Protein AF-A0A3S8U7I2-F1 (afdb_monomer_lite)

pLDDT: mean 92.26, std 7.95, range [51.5, 98.31]

Sequence (203 aa):
MDEFVVLDPAVSGDLVGYLMDIAAREVVPPALTTFAIEMVHNVETETVPLLPGTPILGARRCYRLNSNYAKPCLISRPTEFKAGGHGANHAEITLDPHLYNFHLRFIDHDTCMARFHKSLERRLAGKTAEEQQAMQAGGWGWTSVEGTFTALSKRAPVAETVDHPAFRKAMLDDRILRPPFTLMGGGRPPDIYRLPDRFNGVF

Foldseek 3Di:
DFKDKDFQLVVHLDPPVVVVVLVPDPDHFQFEFEFEWEWAAQCVPLVDDDDPPFDLFPSTFKTFGAQQQRARPDGDHDWDADPPRQWTLDPDYHYDQGIYMYGHCNSDDVVNVVVLVVVVCVVCVPPDPVRVVVVVVVPPCNVCSNVVNVLRNNADAPEADDRPPVQVVQQVPVWDDDPSIIGGGSGTDPHMHGYDPSCHRSD

Structure (mmCIF, N/CA/C/O backbone):
data_AF-A0A3S8U7I2-F1
#
_entry.id   AF-A0A3S8U7I2-F1
#
loop_
_atom_site.group_PDB
_atom_site.id
_atom_site.type_symbol
_atom_site.label_atom_id
_atom_site.label_alt_id
_atom_site.label_comp_id
_atom_site.label_asym_id
_atom_site.label_entity_id
_atom_site.label_seq_id
_atom_site.pdbx_PDB_ins_code
_atom_site.Cartn_x
_atom_site.Cartn_y
_atom_site.Cartn_z
_atom_site.occupancy
_atom_site.B_iso_or_equiv
_atom_site.auth_seq_id
_atom_site.auth_comp_id
_atom_site.auth_asym_id
_atom_site.auth_atom_id
_atom_site.pdbx_PDB_model_num
ATOM 1 N N . MET A 1 1 ? 4.701 -3.437 13.606 1.00 56.38 1 MET A N 1
ATOM 2 C CA . MET A 1 1 ? 5.161 -3.160 12.235 1.00 56.38 1 MET A CA 1
ATOM 3 C C . MET A 1 1 ? 3.912 -3.141 11.372 1.00 56.38 1 MET A C 1
ATOM 5 O O . MET A 1 1 ? 3.053 -3.980 11.614 1.00 56.38 1 MET A O 1
ATOM 9 N N . ASP A 1 2 ? 3.753 -2.154 10.490 1.00 84.56 2 ASP A N 1
ATOM 10 C CA . ASP A 1 2 ? 2.453 -1.862 9.845 1.00 84.56 2 ASP A CA 1
ATOM 11 C C . ASP A 1 2 ? 2.515 -1.983 8.328 1.00 84.56 2 ASP A C 1
ATOM 13 O O . ASP A 1 2 ? 1.546 -1.660 7.651 1.00 84.56 2 ASP A O 1
ATOM 17 N N . GLU A 1 3 ? 3.672 -2.377 7.807 1.00 91.06 3 GLU A N 1
ATOM 18 C CA . GLU A 1 3 ? 4.023 -2.305 6.398 1.00 91.06 3 GLU A CA 1
ATOM 19 C C . GLU A 1 3 ? 4.924 -3.489 6.052 1.00 91.06 3 GLU A C 1
ATOM 21 O O . GLU A 1 3 ? 5.853 -3.770 6.806 1.00 91.06 3 GLU A O 1
ATOM 26 N N . PHE A 1 4 ? 4.666 -4.158 4.930 1.00 93.81 4 PHE A N 1
ATOM 27 C CA . PHE A 1 4 ? 5.524 -5.214 4.389 1.00 93.81 4 PHE A CA 1
ATOM 28 C C . PHE A 1 4 ? 5.895 -4.900 2.946 1.00 93.81 4 PHE A C 1
ATOM 30 O O . PHE A 1 4 ? 5.019 -4.629 2.126 1.00 93.81 4 PHE A O 1
ATOM 37 N N . VAL A 1 5 ? 7.188 -4.985 2.629 1.00 95.44 5 VAL A N 1
ATOM 38 C CA . VAL A 1 5 ? 7.649 -5.014 1.239 1.00 95.44 5 VAL A CA 1
ATOM 39 C C . VAL A 1 5 ? 7.581 -6.451 0.747 1.00 95.44 5 VAL A C 1
ATOM 41 O O . VAL A 1 5 ? 8.154 -7.348 1.360 1.00 95.44 5 VAL A O 1
ATOM 44 N N . VAL A 1 6 ? 6.875 -6.654 -0.356 1.00 96.38 6 VAL A N 1
ATOM 45 C CA . VAL A 1 6 ? 6.599 -7.963 -0.942 1.00 96.38 6 VAL A CA 1
ATOM 46 C C . VAL A 1 6 ? 6.960 -7.930 -2.417 1.00 96.38 6 VAL A C 1
ATOM 48 O O . VAL A 1 6 ? 6.594 -6.994 -3.130 1.00 96.38 6 VAL A O 1
ATOM 51 N N . LEU A 1 7 ? 7.658 -8.967 -2.867 1.00 97.81 7 LEU A N 1
ATOM 52 C CA . LEU A 1 7 ? 7.870 -9.248 -4.282 1.00 97.81 7 LEU A CA 1
ATOM 53 C C . LEU A 1 7 ? 6.636 -9.943 -4.860 1.00 97.81 7 LEU A C 1
ATOM 55 O O . LEU A 1 7 ? 6.054 -10.798 -4.195 1.00 97.81 7 LEU A O 1
ATOM 59 N N . ASP A 1 8 ? 6.235 -9.583 -6.081 1.00 97.81 8 ASP A N 1
ATOM 60 C CA . ASP A 1 8 ? 5.158 -10.281 -6.786 1.00 97.81 8 ASP A CA 1
ATOM 61 C C . ASP A 1 8 ? 5.452 -11.793 -6.845 1.00 97.81 8 ASP A C 1
ATOM 63 O O . ASP A 1 8 ? 6.467 -12.185 -7.433 1.00 97.81 8 ASP A O 1
ATOM 67 N N . PRO A 1 9 ? 4.568 -12.661 -6.321 1.00 97.50 9 PRO A N 1
ATOM 68 C CA . PRO A 1 9 ? 4.761 -14.108 -6.397 1.00 97.50 9 PRO A CA 1
ATOM 69 C C . PRO A 1 9 ? 4.813 -14.655 -7.830 1.00 97.50 9 PRO A C 1
ATOM 71 O O . PRO A 1 9 ? 5.332 -15.747 -8.044 1.00 97.50 9 PRO A O 1
ATOM 74 N N . ALA A 1 10 ? 4.308 -13.913 -8.826 1.00 97.19 10 ALA A N 1
ATOM 75 C CA . ALA A 1 10 ? 4.484 -14.266 -10.238 1.00 97.19 10 ALA A CA 1
ATOM 76 C C . ALA A 1 10 ? 5.918 -14.044 -10.757 1.00 97.19 10 ALA A C 1
ATOM 78 O O . ALA A 1 10 ? 6.253 -14.555 -11.823 1.00 97.19 10 ALA A O 1
ATOM 79 N N . VAL A 1 11 ? 6.745 -13.274 -10.044 1.00 97.50 11 VAL A N 1
ATOM 80 C CA . VAL A 1 11 ? 8.136 -12.978 -10.417 1.00 97.50 11 VAL A CA 1
ATOM 81 C C . VAL A 1 11 ? 9.082 -13.950 -9.723 1.00 97.50 11 VAL A C 1
ATOM 83 O O . VAL A 1 11 ? 9.864 -14.619 -10.392 1.00 97.50 11 VAL A O 1
ATOM 86 N N . SER A 1 12 ? 9.027 -14.032 -8.391 1.00 96.94 12 SER A N 1
ATOM 87 C CA . SER A 1 12 ? 9.832 -14.962 -7.589 1.00 96.94 12 SER A CA 1
ATOM 88 C C . SER A 1 12 ? 9.341 -14.999 -6.137 1.00 96.94 12 SER A C 1
ATOM 90 O O . SER A 1 12 ? 8.745 -14.042 -5.648 1.00 96.94 12 SER A O 1
ATOM 92 N N . GLY A 1 13 ? 9.637 -16.092 -5.428 1.00 95.00 13 GLY A N 1
ATOM 93 C CA . GLY A 1 13 ? 9.502 -16.183 -3.968 1.00 95.00 13 GLY A CA 1
ATOM 94 C C . GLY A 1 13 ? 10.744 -15.711 -3.197 1.00 95.00 13 GLY A C 1
ATOM 95 O O . GLY A 1 13 ? 10.725 -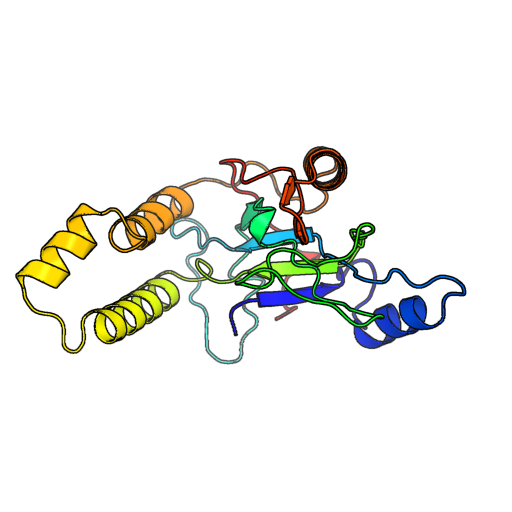15.684 -1.969 1.00 95.00 13 GLY A O 1
ATOM 96 N N . ASP A 1 14 ? 11.823 -15.350 -3.895 1.00 97.12 14 ASP A N 1
ATOM 97 C CA . ASP A 1 14 ? 13.097 -14.936 -3.304 1.00 97.12 14 ASP A CA 1
ATOM 98 C C . ASP A 1 14 ? 13.289 -13.415 -3.393 1.00 97.12 14 ASP A C 1
ATOM 100 O O . ASP A 1 14 ? 13.915 -12.886 -4.316 1.00 97.12 14 ASP A O 1
ATOM 104 N N . LEU A 1 15 ? 12.733 -12.698 -2.410 1.00 96.62 15 LEU A N 1
ATOM 105 C CA . LEU A 1 15 ? 12.912 -11.248 -2.287 1.00 96.62 15 LEU A CA 1
ATOM 106 C C . LEU A 1 15 ? 14.390 -10.868 -2.120 1.00 96.62 15 LEU A C 1
ATOM 108 O O . LEU A 1 15 ? 14.813 -9.836 -2.637 1.00 96.62 15 LEU A O 1
ATOM 112 N N . VAL A 1 16 ? 15.176 -11.671 -1.396 1.00 97.12 16 VAL A N 1
ATOM 113 C CA . VAL A 1 16 ? 16.584 -11.352 -1.128 1.00 97.12 16 VAL A CA 1
ATOM 114 C C . VAL A 1 16 ? 17.385 -11.445 -2.418 1.00 97.12 16 VAL A C 1
ATOM 116 O O . VAL A 1 16 ? 18.044 -10.469 -2.770 1.00 97.12 16 VAL A O 1
ATOM 119 N N . GLY A 1 17 ? 17.273 -12.554 -3.150 1.00 98.25 17 GLY A N 1
ATOM 120 C CA . GLY A 1 17 ? 17.908 -12.724 -4.456 1.00 98.25 17 GLY A CA 1
ATOM 121 C C . GLY A 1 17 ? 17.521 -11.613 -5.431 1.00 98.25 17 GLY A C 1
ATOM 122 O O . GLY A 1 17 ? 18.397 -10.978 -6.011 1.00 98.25 17 GLY A O 1
ATOM 123 N N . TYR A 1 18 ? 16.230 -11.269 -5.506 1.00 98.06 18 TYR A N 1
ATOM 124 C CA . TYR A 1 18 ? 15.753 -10.167 -6.351 1.00 98.06 18 TYR A CA 1
ATOM 125 C C . TYR A 1 18 ? 16.417 -8.818 -6.014 1.00 98.06 18 TYR A C 1
ATOM 127 O O . TYR A 1 18 ? 16.824 -8.069 -6.904 1.00 98.06 18 TYR A O 1
ATOM 135 N N . LEU A 1 19 ? 16.558 -8.493 -4.725 1.00 97.00 19 LEU A N 1
ATOM 136 C CA . LEU A 1 19 ? 17.226 -7.262 -4.291 1.00 97.00 19 LEU A CA 1
ATOM 137 C C . LEU A 1 19 ? 18.744 -7.308 -4.517 1.00 97.00 19 LEU A C 1
ATOM 139 O O . LEU A 1 19 ? 19.336 -6.275 -4.838 1.00 97.00 19 LEU A O 1
ATOM 143 N N . MET A 1 20 ? 19.377 -8.477 -4.381 1.00 97.38 20 MET A N 1
ATOM 144 C CA . MET A 1 20 ? 20.798 -8.658 -4.692 1.00 97.38 20 MET A CA 1
ATOM 145 C C . MET A 1 20 ? 21.076 -8.439 -6.181 1.00 97.38 20 MET A C 1
ATOM 147 O O . MET A 1 20 ? 22.039 -7.749 -6.514 1.00 97.38 20 MET A O 1
ATOM 151 N N . ASP A 1 21 ? 20.200 -8.919 -7.064 1.00 97.12 21 ASP A N 1
ATOM 152 C CA . ASP A 1 21 ? 20.303 -8.676 -8.506 1.00 97.12 21 ASP A CA 1
ATOM 153 C C . ASP A 1 21 ? 20.191 -7.186 -8.841 1.00 97.12 21 ASP A C 1
ATOM 155 O O . ASP A 1 21 ? 20.895 -6.691 -9.720 1.00 97.12 21 ASP A O 1
ATOM 159 N N . ILE A 1 22 ? 19.337 -6.437 -8.132 1.00 96.06 22 ILE A N 1
ATOM 160 C CA . ILE A 1 22 ? 19.277 -4.977 -8.274 1.00 96.06 22 ILE A CA 1
ATOM 161 C C . ILE A 1 22 ? 20.581 -4.328 -7.805 1.00 96.06 22 ILE A C 1
ATOM 163 O O . ILE A 1 22 ? 21.104 -3.455 -8.497 1.00 96.06 22 ILE A O 1
ATOM 167 N N . ALA A 1 23 ? 21.107 -4.745 -6.654 1.00 96.00 23 ALA A N 1
ATOM 168 C CA . ALA A 1 23 ? 22.333 -4.194 -6.085 1.00 96.00 23 ALA A CA 1
ATOM 169 C C . ALA A 1 23 ? 23.585 -4.498 -6.930 1.00 96.00 23 ALA A C 1
ATOM 171 O O . ALA A 1 23 ? 24.558 -3.752 -6.855 1.00 96.00 23 ALA A O 1
ATOM 172 N N . ALA A 1 24 ? 23.557 -5.559 -7.740 1.00 96.88 24 ALA A N 1
ATOM 173 C CA . ALA A 1 24 ? 24.644 -5.949 -8.636 1.00 96.88 24 ALA A CA 1
ATOM 174 C C . ALA A 1 24 ? 24.651 -5.201 -9.986 1.00 96.88 24 ALA A C 1
ATOM 176 O O . ALA A 1 24 ? 25.572 -5.389 -10.783 1.00 96.88 24 ALA A O 1
ATOM 177 N N . ARG A 1 25 ? 23.641 -4.367 -10.277 1.00 95.56 25 ARG A N 1
ATOM 178 C CA . ARG A 1 25 ? 23.575 -3.587 -11.527 1.00 95.56 25 ARG A CA 1
ATOM 179 C C . ARG A 1 25 ? 24.671 -2.524 -11.570 1.00 95.56 25 ARG A C 1
ATOM 181 O O . ARG A 1 25 ? 25.024 -1.944 -10.550 1.00 95.56 25 ARG A O 1
ATOM 188 N N . GLU A 1 26 ? 25.130 -2.194 -12.779 1.00 96.12 26 GLU A N 1
ATOM 189 C CA . GLU A 1 26 ? 26.081 -1.092 -13.003 1.00 96.12 26 GLU A CA 1
ATOM 190 C C . GLU A 1 26 ? 25.542 0.244 -12.464 1.00 96.12 26 GLU A C 1
ATOM 192 O O . GLU A 1 26 ? 26.269 1.022 -11.846 1.00 96.12 26 GLU A O 1
ATOM 197 N N . VAL A 1 27 ? 24.240 0.481 -12.652 1.00 92.81 27 VAL A N 1
ATOM 198 C CA . VAL A 1 27 ? 23.535 1.649 -12.125 1.00 92.81 27 VAL A CA 1
ATOM 199 C C . VAL A 1 27 ? 22.450 1.190 -11.159 1.00 92.81 27 VAL A C 1
ATOM 201 O O . VAL A 1 27 ? 21.459 0.572 -11.554 1.00 92.81 27 VAL A O 1
ATOM 204 N N . VAL A 1 28 ? 22.628 1.539 -9.885 1.00 94.69 28 VAL A N 1
ATOM 205 C CA . VAL A 1 28 ? 21.655 1.291 -8.815 1.00 94.69 28 VAL A CA 1
ATOM 206 C C . VAL A 1 28 ? 20.969 2.611 -8.445 1.00 94.69 28 VAL A C 1
ATOM 208 O O . VAL A 1 28 ? 21.665 3.575 -8.100 1.00 94.69 28 VAL A O 1
ATOM 211 N N . PRO A 1 29 ? 19.624 2.691 -8.487 1.00 93.44 29 PRO A N 1
ATOM 212 C CA . PRO A 1 29 ? 18.901 3.889 -8.071 1.00 93.44 29 PRO A CA 1
ATOM 213 C C . PRO A 1 29 ? 19.201 4.254 -6.610 1.00 93.44 29 PRO A C 1
ATOM 215 O O . PRO A 1 29 ? 19.285 3.352 -5.770 1.00 93.44 29 PRO A O 1
ATOM 218 N N . PRO A 1 30 ? 19.329 5.550 -6.266 1.00 94.25 30 PRO A N 1
ATOM 219 C CA . PRO A 1 30 ? 19.648 5.979 -4.900 1.00 94.25 30 PRO A CA 1
ATOM 220 C C . PRO A 1 30 ? 18.556 5.589 -3.895 1.00 94.25 30 PRO A C 1
ATOM 222 O O . PRO A 1 30 ? 18.856 5.239 -2.750 1.00 94.25 30 PRO A O 1
ATOM 225 N N . ALA A 1 31 ? 17.302 5.610 -4.351 1.00 95.12 31 ALA A N 1
ATOM 226 C CA . ALA A 1 31 ? 16.136 5.168 -3.612 1.00 95.12 31 ALA A CA 1
ATOM 227 C C . ALA A 1 31 ? 15.134 4.480 -4.546 1.00 95.12 31 ALA A C 1
ATOM 229 O O . ALA A 1 31 ? 14.711 5.046 -5.560 1.00 95.12 31 ALA A O 1
ATOM 230 N N . LEU A 1 32 ? 14.712 3.279 -4.163 1.00 95.50 32 LEU A N 1
ATOM 231 C CA . LEU A 1 32 ? 13.570 2.599 -4.750 1.00 95.50 32 LEU A CA 1
ATOM 232 C C . LEU A 1 32 ? 12.345 2.815 -3.866 1.00 95.50 32 LEU A C 1
ATOM 234 O O . LEU A 1 32 ? 12.388 2.690 -2.637 1.00 95.50 32 LEU A O 1
ATOM 238 N N . THR A 1 33 ? 11.238 3.113 -4.525 1.00 95.31 33 THR A N 1
ATOM 239 C CA . THR A 1 33 ? 9.902 3.035 -3.959 1.00 95.31 33 THR A CA 1
ATOM 240 C C . THR A 1 33 ? 9.173 1.834 -4.541 1.00 95.31 33 THR A C 1
ATOM 242 O O . THR A 1 33 ? 9.516 1.316 -5.604 1.00 95.31 33 THR A O 1
ATOM 245 N N . THR A 1 34 ? 8.159 1.386 -3.826 1.00 95.50 34 THR A N 1
ATOM 246 C CA . THR A 1 34 ? 7.361 0.211 -4.152 1.00 95.50 34 THR A CA 1
ATOM 247 C C . THR A 1 34 ? 5.925 0.635 -4.431 1.00 95.50 34 THR A C 1
ATOM 249 O O . THR A 1 34 ? 5.473 1.713 -4.021 1.00 95.50 34 THR A O 1
ATOM 252 N N . PHE A 1 35 ? 5.187 -0.194 -5.163 1.00 96.56 35 PHE A N 1
ATOM 253 C CA . PHE A 1 35 ? 3.791 0.095 -5.450 1.00 96.56 35 PHE A CA 1
ATOM 254 C C . PHE A 1 35 ? 2.960 0.042 -4.166 1.00 96.56 35 PHE A C 1
ATOM 256 O O . PHE A 1 35 ? 3.020 -0.922 -3.406 1.00 96.56 35 PHE A O 1
ATOM 263 N N . ALA A 1 36 ? 2.186 1.092 -3.912 1.00 91.12 36 ALA A N 1
ATOM 264 C CA . ALA A 1 36 ? 1.527 1.279 -2.631 1.00 91.12 36 ALA A CA 1
ATOM 265 C C . ALA A 1 36 ? 0.155 0.613 -2.567 1.00 91.12 36 ALA A C 1
ATOM 267 O O . ALA A 1 36 ? -0.776 1.010 -3.273 1.00 91.12 36 ALA A O 1
ATOM 268 N N . ILE A 1 37 ? 0.022 -0.338 -1.649 1.00 95.38 37 ILE A N 1
ATOM 269 C CA . ILE A 1 37 ? -1.212 -1.060 -1.366 1.00 95.38 37 ILE A CA 1
ATOM 270 C C . ILE A 1 37 ? -1.616 -0.750 0.070 1.00 95.38 37 ILE A C 1
ATOM 272 O O . ILE A 1 37 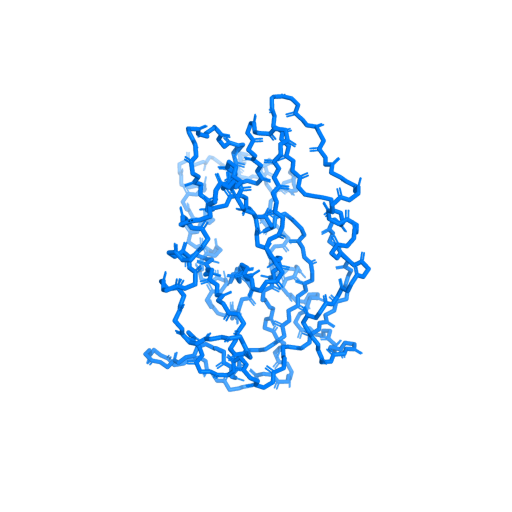? -0.892 -1.056 1.012 1.00 95.38 37 ILE A O 1
ATOM 276 N N . GLU A 1 38 ? -2.784 -0.143 0.259 1.00 96.44 38 GLU A N 1
ATOM 277 C CA . GLU A 1 38 ? -3.374 -0.010 1.587 1.00 96.44 38 GLU A CA 1
ATOM 278 C C . GLU A 1 38 ? -4.462 -1.060 1.750 1.00 96.44 38 GLU A C 1
ATOM 280 O O . GLU A 1 38 ? -5.532 -0.952 1.150 1.00 96.44 38 GLU A O 1
ATOM 285 N N . MET A 1 39 ? -4.181 -2.071 2.564 1.00 97.06 39 MET A N 1
ATOM 286 C CA . MET A 1 39 ? -5.113 -3.158 2.820 1.00 97.06 39 MET A CA 1
ATOM 287 C C . MET A 1 39 ? -6.327 -2.665 3.600 1.00 97.06 39 MET A C 1
ATOM 289 O O . MET A 1 39 ? -6.202 -1.868 4.536 1.00 97.06 39 MET A O 1
ATOM 293 N N . VAL A 1 40 ? -7.496 -3.169 3.220 1.00 96.44 40 VAL A N 1
ATOM 294 C CA . VAL A 1 40 ? -8.789 -2.819 3.800 1.00 96.44 40 VAL A CA 1
ATOM 295 C C . VAL A 1 40 ? -9.569 -4.100 4.031 1.00 96.44 40 VAL A C 1
ATOM 297 O O . VAL A 1 40 ? -9.840 -4.830 3.088 1.00 96.44 40 VAL A O 1
ATOM 300 N N . HIS A 1 41 ? -9.991 -4.329 5.266 1.00 97.38 41 HIS A N 1
ATOM 301 C CA . HIS A 1 41 ? -10.905 -5.407 5.601 1.00 97.38 41 HIS A CA 1
ATOM 302 C C . HIS A 1 41 ? -12.322 -5.086 5.110 1.00 97.38 41 HIS A C 1
ATOM 304 O O . HIS A 1 41 ? -12.945 -4.133 5.589 1.00 97.38 41 HIS A O 1
ATOM 310 N N . ASN A 1 42 ? -12.845 -5.887 4.182 1.00 96.94 42 ASN A N 1
ATOM 311 C CA . ASN A 1 42 ? -14.256 -5.844 3.810 1.00 96.94 42 ASN A CA 1
ATOM 312 C C . ASN A 1 42 ? -15.051 -6.815 4.697 1.00 96.94 42 ASN A C 1
ATOM 314 O O . ASN A 1 42 ? -15.036 -8.022 4.482 1.00 96.94 42 ASN A O 1
ATOM 318 N N . VAL A 1 43 ? -15.767 -6.277 5.684 1.00 95.06 43 VAL A N 1
ATOM 319 C CA . VAL A 1 43 ? -16.430 -7.073 6.736 1.00 95.06 43 VAL A CA 1
ATOM 320 C C . VAL A 1 43 ? -17.588 -7.937 6.229 1.00 95.06 43 VAL A C 1
ATOM 322 O O . VAL A 1 43 ? -17.985 -8.879 6.907 1.00 95.06 43 VAL A O 1
ATOM 325 N N . GLU A 1 44 ? -18.136 -7.628 5.053 1.00 94.00 44 GLU A N 1
ATOM 326 C CA . GLU A 1 44 ? -19.243 -8.383 4.457 1.00 94.00 44 GLU A CA 1
ATOM 327 C C . GLU A 1 44 ? -18.747 -9.600 3.663 1.00 94.00 44 GLU A C 1
ATOM 329 O O . GLU A 1 44 ? -19.438 -10.612 3.592 1.00 94.00 44 GLU A O 1
ATOM 334 N N . THR A 1 45 ? -17.547 -9.519 3.076 1.00 94.56 45 THR A N 1
ATOM 335 C CA . THR A 1 45 ? -17.015 -10.548 2.159 1.00 94.56 45 THR A CA 1
ATOM 336 C C . THR A 1 45 ? -15.809 -11.311 2.706 1.00 94.56 45 THR A C 1
ATOM 338 O O . THR A 1 45 ? -15.537 -12.424 2.261 1.00 94.56 45 THR A O 1
ATOM 341 N N . GLU A 1 46 ? -15.089 -10.763 3.683 1.00 96.31 46 GLU A N 1
ATOM 342 C CA . GLU A 1 46 ? -13.887 -11.354 4.285 1.00 96.31 46 GLU A CA 1
ATOM 343 C C . GLU A 1 46 ? -14.177 -11.864 5.702 1.00 96.31 46 GLU A C 1
ATOM 345 O O . GLU A 1 46 ? -13.496 -11.541 6.670 1.00 96.31 46 GLU A O 1
ATOM 350 N N . THR A 1 47 ? -15.211 -12.695 5.828 1.00 95.12 47 THR A N 1
ATOM 351 C CA . THR A 1 47 ? -15.767 -13.130 7.121 1.00 95.12 47 THR A CA 1
ATOM 352 C C . THR A 1 47 ? -14.881 -14.106 7.899 1.00 95.12 47 THR A C 1
ATOM 354 O O . THR A 1 47 ? -15.155 -14.399 9.062 1.00 95.12 47 THR A O 1
ATOM 357 N N . VAL A 1 48 ? -13.834 -14.649 7.272 1.00 94.62 48 VAL A N 1
ATOM 358 C CA . VAL A 1 48 ? -12.888 -15.557 7.931 1.00 94.62 48 VAL A CA 1
ATOM 359 C C . VAL A 1 48 ? -12.001 -14.742 8.884 1.00 94.62 48 VAL A C 1
ATOM 361 O O . VAL A 1 48 ? -11.380 -13.770 8.445 1.00 94.62 48 VAL A O 1
ATOM 364 N N . PRO A 1 49 ? -11.910 -15.096 10.178 1.00 93.81 49 PRO A N 1
ATOM 365 C CA . PRO A 1 49 ? -11.060 -14.375 11.119 1.00 93.81 49 PRO A CA 1
ATOM 366 C C . PRO A 1 49 ? -9.573 -14.574 10.797 1.00 93.81 49 PRO A C 1
ATOM 368 O O . PRO A 1 49 ? -9.166 -15.641 10.337 1.00 93.81 49 PRO A O 1
ATOM 371 N N . LEU A 1 50 ? -8.751 -13.564 11.091 1.00 93.56 50 LEU A N 1
ATOM 372 C CA . LEU A 1 50 ? -7.297 -13.732 11.099 1.00 93.56 50 LEU A CA 1
ATOM 373 C C . LEU A 1 50 ? -6.881 -14.498 12.354 1.00 93.56 50 LEU A C 1
ATOM 375 O O . LEU A 1 50 ? -7.201 -14.086 13.470 1.00 93.56 50 LEU A O 1
ATOM 379 N N . LEU A 1 51 ? -6.154 -15.600 12.175 1.00 91.81 51 LEU A N 1
ATOM 380 C CA . LEU A 1 51 ? -5.650 -16.406 13.280 1.00 91.81 51 LEU A CA 1
ATOM 381 C C . LEU A 1 51 ? -4.157 -16.127 13.515 1.00 91.81 51 LEU A C 1
ATOM 383 O O . LEU A 1 51 ? -3.400 -15.908 12.566 1.00 91.81 51 LEU A O 1
ATOM 387 N N . PRO A 1 52 ? -3.688 -16.139 14.774 1.00 90.81 52 PRO A N 1
ATOM 388 C CA . PRO A 1 52 ? -2.263 -16.035 15.058 1.00 90.81 52 PRO A CA 1
ATOM 389 C C . PRO A 1 52 ? -1.458 -17.132 14.348 1.00 90.81 52 PRO A C 1
ATOM 391 O O . PRO A 1 52 ? -1.813 -18.307 14.407 1.00 90.81 52 PRO A O 1
ATOM 394 N N . GLY A 1 53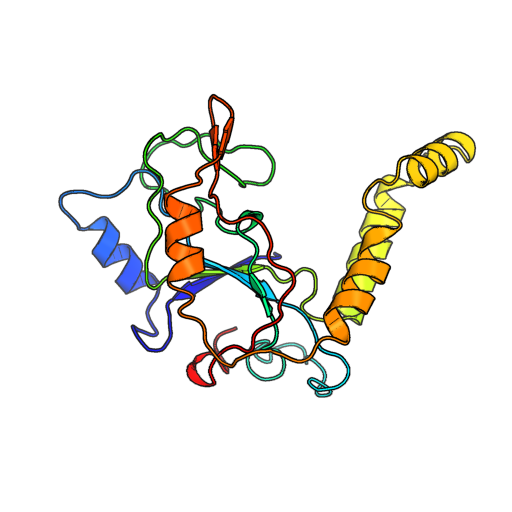 ? -0.355 -16.748 13.704 1.00 90.81 53 GLY A N 1
ATOM 395 C CA . GLY A 1 53 ? 0.551 -17.680 13.024 1.00 90.81 53 GLY A CA 1
ATOM 396 C C . GLY A 1 53 ? 0.089 -18.154 11.642 1.00 90.81 53 GLY A C 1
ATOM 397 O O . GLY A 1 53 ? 0.811 -18.920 11.010 1.00 90.81 53 GLY A O 1
ATOM 398 N N . THR A 1 54 ? -1.068 -17.702 11.154 1.00 92.81 54 THR A N 1
ATOM 399 C CA . THR A 1 54 ? -1.502 -17.946 9.771 1.00 92.81 54 THR A CA 1
ATOM 400 C C . THR A 1 54 ? -1.216 -16.736 8.887 1.00 92.81 54 THR A C 1
ATOM 402 O O . THR A 1 54 ? -1.290 -15.615 9.396 1.00 92.81 54 THR A O 1
ATOM 405 N N . PRO A 1 55 ? -0.972 -16.931 7.579 1.00 94.44 55 PRO A N 1
ATOM 406 C CA . PRO A 1 55 ? -0.876 -15.819 6.647 1.00 94.44 55 PRO A CA 1
ATOM 407 C C . PRO A 1 55 ? -2.121 -14.925 6.682 1.00 94.44 55 PRO A C 1
ATOM 409 O O . PRO A 1 55 ? -3.258 -15.404 6.700 1.00 94.44 55 PRO A O 1
ATOM 412 N N . ILE A 1 56 ? -1.896 -13.618 6.670 1.00 94.56 56 ILE A N 1
ATOM 413 C CA . ILE A 1 56 ? -2.897 -12.572 6.486 1.00 94.56 56 ILE A CA 1
ATOM 414 C C . ILE A 1 56 ? -3.497 -12.649 5.078 1.00 94.56 56 ILE A C 1
ATOM 416 O O . ILE A 1 56 ? -4.725 -12.597 4.917 1.00 94.56 56 ILE A O 1
ATOM 420 N N . LEU A 1 57 ? -2.644 -12.746 4.052 1.00 95.31 57 LEU A N 1
ATOM 421 C CA . LEU A 1 57 ? -3.103 -12.761 2.664 1.00 95.31 57 LEU A CA 1
ATOM 422 C C . LEU A 1 57 ? -3.753 -14.104 2.324 1.00 95.31 57 LEU A C 1
ATOM 424 O O . LEU A 1 57 ? -3.155 -15.171 2.452 1.00 95.31 57 LEU A O 1
ATOM 428 N N . GLY A 1 58 ? -5.003 -14.032 1.877 1.00 93.25 58 GLY A N 1
ATOM 429 C CA . GLY A 1 58 ? -5.905 -15.170 1.710 1.00 93.25 58 GLY A CA 1
ATOM 430 C C . GLY A 1 58 ? -7.253 -14.834 2.331 1.00 93.25 58 GLY A C 1
ATOM 431 O O . GLY A 1 58 ? -8.221 -14.586 1.613 1.00 93.25 58 GLY A O 1
ATOM 432 N N . ALA A 1 59 ? -7.283 -14.704 3.661 1.00 95.25 59 ALA A N 1
ATOM 433 C CA . ALA A 1 59 ? -8.449 -14.195 4.388 1.00 95.25 59 ALA A CA 1
ATOM 434 C C . ALA A 1 59 ? -8.651 -12.681 4.193 1.00 95.25 59 ALA A C 1
ATOM 436 O O . ALA A 1 59 ? -9.767 -12.189 4.353 1.00 95.25 59 ALA A O 1
ATOM 437 N N . ARG A 1 60 ? -7.587 -11.942 3.850 1.00 96.81 60 ARG A N 1
ATOM 438 C CA . ARG A 1 60 ? -7.634 -10.521 3.478 1.00 96.81 60 ARG A CA 1
ATOM 439 C C . ARG A 1 60 ? -7.007 -10.319 2.107 1.00 96.81 60 ARG A C 1
ATOM 441 O O . ARG A 1 60 ? -5.867 -10.712 1.872 1.00 96.81 60 ARG A O 1
ATOM 448 N N . ARG A 1 61 ? -7.756 -9.715 1.194 1.00 97.19 61 ARG A N 1
ATOM 449 C CA . ARG A 1 61 ? -7.363 -9.433 -0.193 1.00 97.19 61 ARG A CA 1
ATOM 450 C C . ARG A 1 61 ? -7.895 -8.095 -0.692 1.00 97.19 61 ARG A C 1
ATOM 452 O O . ARG A 1 61 ? -7.435 -7.628 -1.730 1.00 97.19 61 ARG A O 1
ATOM 459 N N . CYS A 1 62 ? -8.846 -7.481 0.002 1.00 98.12 62 CYS A N 1
ATOM 460 C CA . CYS A 1 62 ? -9.354 -6.163 -0.342 1.00 98.12 62 CYS A CA 1
ATOM 461 C C . CYS A 1 62 ? -8.340 -5.060 0.008 1.00 98.12 62 CYS A C 1
ATOM 463 O O . CYS A 1 62 ? -7.656 -5.096 1.034 1.00 98.12 62 CYS A O 1
ATOM 465 N N . TYR A 1 63 ? -8.222 -4.064 -0.867 1.00 97.94 63 TYR A N 1
ATOM 466 C CA . TYR A 1 63 ? -7.291 -2.952 -0.697 1.00 97.94 63 TYR A CA 1
ATOM 467 C C . TYR A 1 63 ? -7.731 -1.703 -1.466 1.00 97.94 63 TYR A C 1
ATOM 469 O O . TYR A 1 63 ? -8.555 -1.780 -2.373 1.00 97.94 63 TYR A O 1
ATOM 477 N N . ARG A 1 64 ? -7.145 -0.546 -1.145 1.00 97.31 64 ARG A N 1
ATOM 478 C CA . ARG A 1 64 ? -7.217 0.670 -1.971 1.00 97.31 64 ARG A CA 1
ATOM 479 C C . ARG A 1 64 ? -5.838 1.145 -2.401 1.00 97.31 64 ARG A C 1
ATOM 481 O O . ARG A 1 64 ? -4.827 0.875 -1.750 1.00 97.31 64 ARG A O 1
ATOM 488 N N . LEU A 1 65 ? -5.829 1.942 -3.459 1.00 97.56 65 LEU A N 1
ATOM 489 C CA . LEU A 1 65 ? -4.650 2.670 -3.910 1.00 97.56 65 LEU A CA 1
ATOM 490 C C . LEU A 1 65 ? -4.402 3.888 -3.018 1.00 97.56 65 LEU A C 1
ATOM 492 O O . LEU A 1 65 ? -5.312 4.679 -2.761 1.00 97.56 65 LEU A O 1
ATOM 496 N N . ASN A 1 66 ? -3.167 4.057 -2.547 1.00 95.44 66 ASN A N 1
ATOM 497 C CA . ASN A 1 66 ? -2.783 5.229 -1.764 1.00 95.44 66 ASN A CA 1
ATOM 498 C C . ASN A 1 66 ? -1.280 5.501 -1.875 1.00 95.44 66 ASN A C 1
ATOM 500 O O . ASN A 1 66 ? -0.472 4.889 -1.177 1.00 95.44 66 ASN A O 1
ATOM 504 N N . SER A 1 67 ? -0.906 6.472 -2.705 1.00 94.50 67 SER A N 1
ATOM 505 C CA . SER A 1 67 ? 0.492 6.775 -3.012 1.00 94.50 67 SER A CA 1
ATOM 506 C C . SER A 1 67 ? 1.293 7.292 -1.821 1.00 94.50 67 SER A C 1
ATOM 508 O O . SER A 1 67 ? 2.519 7.233 -1.846 1.00 94.50 67 SER A O 1
ATOM 510 N N . ASN A 1 68 ? 0.639 7.719 -0.735 1.00 90.38 68 ASN A N 1
ATOM 511 C CA . ASN A 1 68 ? 1.347 8.077 0.493 1.00 90.38 68 ASN A CA 1
ATOM 512 C C . ASN A 1 68 ? 2.129 6.886 1.071 1.00 90.38 68 ASN A C 1
ATOM 514 O O . ASN A 1 68 ? 3.092 7.098 1.804 1.00 90.38 68 ASN A O 1
ATOM 518 N N . TYR A 1 69 ? 1.744 5.645 0.754 1.00 92.44 69 TYR A N 1
ATOM 519 C CA . TYR A 1 69 ? 2.474 4.447 1.176 1.00 92.44 69 TYR A CA 1
ATOM 520 C C . TYR A 1 69 ? 3.512 3.967 0.156 1.00 92.44 69 TYR A C 1
ATOM 522 O O . TYR A 1 69 ? 4.211 2.992 0.425 1.00 92.44 69 TYR A O 1
ATOM 530 N N . ALA A 1 70 ? 3.697 4.682 -0.960 1.00 92.94 70 ALA A N 1
ATOM 531 C CA . ALA A 1 70 ? 4.793 4.453 -1.902 1.00 92.94 70 ALA A CA 1
ATOM 532 C C . ALA A 1 70 ? 6.065 5.087 -1.337 1.00 92.94 70 ALA A C 1
ATOM 534 O O . ALA A 1 70 ? 6.591 6.084 -1.848 1.00 92.94 70 ALA A O 1
ATOM 535 N N . LYS A 1 71 ? 6.514 4.544 -0.209 1.00 91.38 71 LYS A N 1
ATOM 536 C CA . LYS A 1 71 ? 7.642 5.064 0.548 1.00 91.38 71 LYS A CA 1
ATOM 537 C C . LYS A 1 71 ? 8.950 4.642 -0.124 1.00 91.38 71 LYS A C 1
ATOM 539 O O . LYS A 1 71 ? 9.102 3.458 -0.431 1.00 91.38 71 LYS A O 1
ATOM 544 N N . PRO A 1 72 ? 9.911 5.564 -0.305 1.00 92.81 72 PRO A N 1
ATOM 545 C CA . PRO A 1 72 ? 11.259 5.217 -0.738 1.00 92.81 72 PRO A CA 1
ATOM 546 C C . PRO A 1 72 ? 11.970 4.443 0.383 1.00 92.81 72 PRO A C 1
ATOM 548 O O . PRO A 1 72 ? 12.644 5.033 1.213 1.00 92.81 72 PRO A O 1
ATOM 551 N N . CYS A 1 73 ? 11.751 3.135 0.485 1.00 90.81 73 CYS A N 1
ATOM 552 C CA . CYS A 1 73 ? 12.156 2.322 1.641 1.00 90.81 73 CYS A CA 1
ATOM 553 C C . CYS A 1 73 ? 13.361 1.412 1.371 1.00 90.81 73 CYS A C 1
ATOM 555 O O . CYS A 1 73 ? 13.902 0.827 2.306 1.00 90.81 73 CYS A O 1
ATOM 557 N N . LEU A 1 74 ? 13.803 1.321 0.118 1.00 94.38 74 LEU A N 1
ATOM 558 C CA . LEU A 1 74 ? 14.958 0.534 -0.301 1.00 94.38 74 LEU A CA 1
ATOM 559 C C . LEU A 1 74 ? 16.026 1.490 -0.826 1.00 94.38 74 LEU A C 1
ATOM 561 O O . LEU A 1 74 ? 15.841 2.148 -1.848 1.00 94.38 74 LEU A O 1
ATOM 565 N N . ILE A 1 75 ? 17.118 1.614 -0.079 1.00 95.50 75 ILE A N 1
ATOM 566 C CA . ILE A 1 75 ? 18.062 2.723 -0.202 1.00 95.50 75 ILE A CA 1
ATOM 567 C C . ILE A 1 75 ? 19.464 2.205 -0.510 1.00 95.50 75 ILE A C 1
ATOM 569 O O . ILE A 1 75 ? 19.954 1.312 0.177 1.00 95.50 75 ILE A O 1
ATOM 573 N N . SER A 1 76 ? 20.130 2.815 -1.493 1.00 95.06 76 SER A N 1
ATOM 574 C CA . SER A 1 76 ? 21.524 2.508 -1.854 1.00 95.06 76 SER A CA 1
ATOM 575 C C . SER A 1 76 ? 22.498 3.661 -1.572 1.00 95.06 76 SER A C 1
ATOM 577 O O . SER A 1 76 ? 23.713 3.476 -1.631 1.00 95.06 76 SER A O 1
ATOM 579 N N . ARG A 1 77 ? 21.990 4.858 -1.247 1.00 94.00 77 ARG A N 1
ATOM 580 C CA . ARG A 1 77 ? 22.790 6.053 -0.920 1.00 94.00 77 ARG A CA 1
ATOM 581 C C . ARG A 1 77 ? 22.281 6.737 0.353 1.00 94.00 77 ARG A C 1
ATOM 583 O O . ARG A 1 77 ? 21.098 6.609 0.662 1.00 94.00 77 ARG A O 1
ATOM 590 N N . PRO A 1 78 ? 23.114 7.499 1.088 1.00 95.06 78 PRO A N 1
ATOM 591 C CA . PRO A 1 78 ? 22.656 8.261 2.251 1.00 95.06 78 PRO A CA 1
ATOM 592 C C . PRO A 1 78 ? 21.382 9.058 1.940 1.00 95.06 78 PRO A C 1
ATOM 594 O O . PRO A 1 78 ? 21.320 9.760 0.932 1.00 95.06 78 PRO A O 1
ATOM 597 N N . THR A 1 79 ? 20.350 8.888 2.768 1.00 94.94 79 THR A N 1
ATOM 598 C CA . THR A 1 79 ? 19.000 9.402 2.503 1.00 94.94 79 THR A CA 1
ATOM 599 C C . THR A 1 79 ? 18.439 10.081 3.737 1.00 94.94 79 THR A C 1
ATOM 601 O O . THR A 1 79 ? 18.433 9.500 4.822 1.00 94.94 79 THR A O 1
ATOM 604 N N . GLU A 1 80 ? 17.904 11.283 3.553 1.00 95.69 80 GLU A N 1
ATOM 605 C CA . GLU A 1 80 ? 17.050 11.931 4.540 1.00 95.69 80 GLU A CA 1
ATOM 606 C C . GLU A 1 80 ? 15.590 11.680 4.191 1.00 95.69 80 GLU A C 1
ATOM 608 O O . GLU A 1 80 ? 15.156 11.880 3.053 1.00 95.69 80 GLU A O 1
ATOM 613 N N . PHE A 1 81 ? 14.816 11.274 5.193 1.00 94.50 81 PHE A N 1
ATOM 614 C CA . PHE A 1 81 ? 13.398 11.007 5.027 1.00 94.50 81 PHE A CA 1
ATOM 615 C C . PHE A 1 81 ? 12.551 12.168 5.512 1.00 94.50 81 PHE A C 1
ATOM 617 O O . PHE A 1 81 ? 12.745 12.702 6.606 1.00 94.50 81 PHE A O 1
ATOM 624 N N . LYS A 1 82 ? 11.503 12.474 4.749 1.00 92.38 82 LYS A N 1
ATOM 625 C CA . LYS A 1 82 ? 10.391 13.258 5.275 1.00 92.38 82 LYS A CA 1
ATOM 626 C C . LYS A 1 82 ? 9.743 12.492 6.431 1.00 92.38 82 LYS A C 1
ATOM 628 O O . LYS A 1 82 ? 9.651 11.265 6.390 1.00 92.38 82 LYS A O 1
ATOM 633 N N . ALA A 1 83 ? 9.218 13.214 7.423 1.00 87.50 83 ALA A N 1
ATOM 634 C CA . ALA A 1 83 ? 8.452 12.632 8.527 1.00 87.50 83 ALA A CA 1
ATOM 635 C C . ALA A 1 83 ? 7.461 11.551 8.044 1.00 87.50 83 ALA A C 1
ATOM 637 O O . ALA A 1 83 ? 6.701 11.776 7.096 1.00 87.50 83 ALA A O 1
ATOM 638 N N . GLY A 1 84 ? 7.500 10.382 8.692 1.00 84.62 84 GLY A N 1
ATOM 639 C CA . GLY A 1 84 ? 6.710 9.199 8.328 1.00 84.62 84 GLY A CA 1
ATOM 640 C C . GLY A 1 84 ? 7.281 8.350 7.182 1.00 84.62 84 GLY A C 1
ATOM 641 O O . GLY A 1 84 ? 6.664 7.351 6.815 1.00 84.62 84 GLY A O 1
ATOM 642 N N . GLY A 1 85 ? 8.434 8.722 6.615 1.00 89.88 85 GLY A N 1
ATOM 643 C CA . GLY A 1 85 ? 9.070 8.015 5.498 1.00 89.88 85 GLY A CA 1
ATOM 644 C C . GLY A 1 85 ? 8.392 8.251 4.146 1.00 89.88 85 GLY A C 1
ATOM 645 O O . GLY A 1 85 ? 8.669 7.533 3.197 1.00 89.88 85 GLY A O 1
ATOM 646 N N . HIS A 1 86 ? 7.486 9.230 4.043 1.00 90.31 86 HIS A N 1
ATOM 647 C CA . HIS A 1 86 ? 6.654 9.461 2.850 1.00 90.31 86 HIS A CA 1
ATOM 648 C C . HIS A 1 86 ? 7.402 10.052 1.646 1.00 90.31 86 HIS A C 1
ATOM 650 O O . HIS A 1 86 ? 6.826 10.195 0.572 1.00 90.31 86 HIS A O 1
ATOM 656 N N . GLY A 1 87 ? 8.659 10.443 1.830 1.00 93.19 87 GLY A N 1
ATOM 657 C CA . GLY A 1 87 ? 9.490 11.024 0.787 1.00 93.19 87 GLY A CA 1
ATOM 658 C C . GLY A 1 87 ? 10.955 11.017 1.187 1.00 93.19 87 GLY A C 1
ATOM 659 O O . GLY A 1 87 ? 11.273 10.835 2.365 1.00 93.19 87 GLY A O 1
ATOM 660 N N . ALA A 1 88 ? 11.821 11.231 0.205 1.00 95.56 88 ALA A N 1
ATOM 661 C CA . ALA A 1 88 ? 13.271 11.249 0.363 1.00 95.56 88 ALA A CA 1
ATOM 662 C C . ALA A 1 88 ? 13.869 12.503 -0.280 1.00 95.56 88 ALA A C 1
ATOM 664 O O . ALA A 1 88 ? 13.247 13.109 -1.154 1.00 95.56 88 ALA A O 1
ATOM 665 N N . ASN A 1 89 ? 15.074 12.882 0.140 1.00 95.88 89 ASN A N 1
ATOM 666 C CA . ASN A 1 89 ? 15.824 14.019 -0.406 1.00 95.88 89 ASN A CA 1
ATOM 667 C C . ASN A 1 89 ? 16.513 13.742 -1.758 1.00 95.88 89 ASN A C 1
ATOM 669 O O . ASN A 1 89 ? 17.340 14.532 -2.208 1.00 95.88 89 ASN A O 1
ATOM 673 N N . HIS A 1 90 ? 16.170 12.636 -2.422 1.00 92.81 90 HIS A N 1
ATOM 674 C CA . HIS A 1 90 ? 16.653 12.327 -3.765 1.00 92.81 90 HIS A CA 1
ATOM 675 C C . HIS A 1 90 ? 15.745 12.946 -4.828 1.00 92.81 90 HIS A C 1
ATOM 677 O O . HIS A 1 90 ? 14.516 12.864 -4.749 1.00 92.81 90 HIS A O 1
ATOM 683 N N . ALA A 1 91 ? 16.356 13.531 -5.859 1.00 84.44 91 ALA A N 1
ATOM 684 C CA . ALA A 1 91 ? 15.637 13.947 -7.065 1.00 84.44 91 ALA A CA 1
ATOM 685 C C . ALA A 1 91 ? 15.107 12.726 -7.843 1.00 84.44 91 ALA A C 1
ATOM 687 O O . ALA A 1 91 ? 14.009 12.750 -8.402 1.00 84.44 91 ALA A O 1
ATOM 688 N N . GLU A 1 92 ? 15.879 11.638 -7.834 1.00 86.69 92 GLU A N 1
ATOM 689 C CA . GLU A 1 92 ? 15.522 10.367 -8.449 1.00 86.69 92 GLU A CA 1
ATOM 690 C C . GLU A 1 92 ? 14.991 9.393 -7.390 1.00 86.69 92 GLU A C 1
ATOM 692 O O . GLU A 1 92 ? 15.738 8.878 -6.561 1.00 86.69 92 GLU A O 1
ATOM 697 N N . ILE A 1 93 ? 13.682 9.142 -7.422 1.00 92.62 93 ILE A N 1
ATOM 698 C CA . ILE A 1 93 ? 13.041 8.021 -6.732 1.00 92.62 93 ILE A CA 1
ATOM 699 C C . ILE A 1 93 ? 12.444 7.124 -7.815 1.00 92.62 93 ILE A C 1
ATOM 701 O O . ILE A 1 93 ? 11.669 7.594 -8.658 1.00 92.62 93 ILE A O 1
ATOM 705 N N . THR A 1 94 ? 12.811 5.847 -7.796 1.00 94.75 94 THR A N 1
ATOM 706 C CA . THR A 1 94 ? 12.447 4.885 -8.843 1.00 94.75 94 THR A CA 1
ATOM 707 C C . THR A 1 94 ? 11.396 3.918 -8.323 1.00 94.75 94 THR A C 1
ATOM 709 O O . THR A 1 94 ? 11.599 3.284 -7.294 1.00 94.75 94 THR A O 1
ATOM 712 N N . LEU A 1 95 ? 10.259 3.815 -9.015 1.00 95.94 95 LEU A N 1
ATOM 713 C CA . LEU A 1 95 ? 9.229 2.826 -8.701 1.00 95.94 95 LEU A CA 1
ATOM 714 C C . LEU A 1 95 ? 9.650 1.470 -9.263 1.00 95.94 95 LEU A C 1
ATOM 716 O O . LEU A 1 95 ? 9.744 1.316 -10.480 1.00 95.94 95 LEU A O 1
ATOM 720 N N . ASP A 1 96 ? 9.877 0.496 -8.388 1.00 96.69 96 ASP A N 1
ATOM 721 C CA . ASP A 1 96 ? 10.107 -0.877 -8.821 1.00 96.69 96 ASP A CA 1
ATOM 722 C C . ASP A 1 96 ? 8.794 -1.495 -9.360 1.00 96.69 96 ASP A C 1
ATOM 724 O O . ASP A 1 96 ? 7.728 -1.317 -8.755 1.00 96.69 96 ASP A O 1
ATOM 728 N N . PRO A 1 97 ? 8.824 -2.187 -10.515 1.00 95.69 97 PRO A N 1
ATOM 729 C CA . PRO A 1 97 ? 7.615 -2.729 -11.132 1.00 95.69 97 PRO A CA 1
ATOM 730 C C . PRO A 1 97 ? 7.038 -3.948 -10.399 1.00 95.69 97 PRO A C 1
ATOM 732 O O . PRO A 1 97 ? 5.845 -4.219 -10.546 1.00 95.69 97 PRO A O 1
ATOM 735 N N . HIS A 1 98 ? 7.844 -4.663 -9.616 1.00 97.44 98 HIS A N 1
ATOM 736 C CA . HIS A 1 98 ? 7.522 -5.970 -9.039 1.00 97.44 98 HIS A CA 1
ATOM 737 C C . HIS A 1 98 ? 7.400 -5.953 -7.515 1.00 97.44 98 HIS A C 1
ATOM 739 O O . HIS A 1 98 ? 6.891 -6.911 -6.935 1.00 97.44 98 HIS A O 1
ATOM 745 N N . LEU A 1 99 ? 7.840 -4.877 -6.865 1.00 97.62 99 LEU A N 1
ATOM 746 C CA . LEU A 1 99 ? 7.738 -4.709 -5.423 1.00 97.62 99 LEU A CA 1
ATOM 747 C C . LEU A 1 99 ? 6.503 -3.904 -5.019 1.00 97.62 99 LEU A C 1
ATOM 749 O O . LEU A 1 99 ? 6.194 -2.844 -5.572 1.00 97.62 99 LEU A O 1
ATOM 753 N N . TYR A 1 100 ? 5.861 -4.370 -3.958 1.00 97.12 100 TYR A N 1
ATOM 754 C CA . TYR A 1 100 ? 4.665 -3.790 -3.364 1.00 97.12 100 TYR A CA 1
ATOM 755 C C . TYR A 1 100 ? 4.916 -3.475 -1.893 1.00 97.12 100 TYR A C 1
ATOM 757 O O . TYR A 1 100 ? 5.500 -4.292 -1.186 1.00 97.12 100 TYR A O 1
ATOM 765 N N . ASN A 1 101 ? 4.460 -2.320 -1.411 1.00 96.25 101 ASN A N 1
ATOM 766 C CA . ASN A 1 101 ? 4.367 -2.044 0.021 1.00 96.25 101 ASN A CA 1
ATOM 767 C C . ASN A 1 101 ? 2.920 -2.196 0.481 1.00 96.25 101 ASN A C 1
ATOM 769 O O . ASN A 1 101 ? 2.051 -1.406 0.105 1.00 96.25 101 ASN A O 1
ATOM 773 N N . PHE A 1 102 ? 2.693 -3.205 1.314 1.00 96.75 102 PHE A N 1
ATOM 774 C CA . PHE A 1 102 ? 1.419 -3.522 1.934 1.00 96.75 102 PHE A CA 1
ATOM 775 C C . PHE A 1 102 ? 1.291 -2.810 3.272 1.00 96.75 102 PHE A C 1
ATOM 777 O O . PHE A 1 102 ? 1.822 -3.277 4.274 1.00 96.75 102 PHE A O 1
ATOM 784 N N . HIS A 1 103 ? 0.548 -1.711 3.313 1.00 95.62 103 HIS A N 1
ATOM 785 C CA . HIS A 1 103 ? 0.207 -1.015 4.545 1.00 95.62 103 HIS A CA 1
ATOM 786 C C . HIS A 1 103 ? -1.056 -1.607 5.187 1.00 95.62 103 HIS A C 1
ATOM 788 O O . HIS A 1 103 ? -2.111 -1.709 4.559 1.00 95.62 103 HIS A O 1
ATOM 794 N N . LEU A 1 104 ? -0.958 -1.965 6.467 1.00 94.81 104 LEU A N 1
ATOM 795 C CA . LEU A 1 104 ? -1.894 -2.849 7.167 1.00 94.81 104 LEU A CA 1
ATOM 796 C C . LEU A 1 104 ? -2.800 -2.144 8.181 1.00 94.81 104 LEU A C 1
ATOM 798 O O . LEU A 1 104 ? -3.437 -2.796 9.004 1.00 94.81 104 LEU A O 1
ATOM 802 N N . ARG A 1 105 ? -2.881 -0.811 8.176 1.00 91.62 105 ARG A N 1
ATOM 803 C CA . ARG A 1 105 ? -3.660 -0.084 9.198 1.00 91.62 105 ARG A CA 1
ATOM 804 C C . ARG A 1 105 ? -5.123 -0.521 9.288 1.00 91.62 105 ARG A C 1
ATOM 806 O O . ARG A 1 105 ? -5.663 -0.522 10.390 1.00 91.62 105 ARG A O 1
ATOM 813 N N . PHE A 1 106 ? -5.748 -0.852 8.160 1.00 94.56 106 PHE A N 1
ATOM 814 C CA . PHE A 1 106 ? -7.156 -1.249 8.082 1.00 94.56 106 PHE A CA 1
ATOM 815 C C . PHE A 1 106 ? -7.328 -2.734 7.728 1.00 94.56 106 PHE A C 1
ATOM 817 O O . PHE A 1 106 ? -8.395 -3.123 7.266 1.00 94.56 106 PHE A O 1
ATOM 824 N N . ILE A 1 107 ? -6.295 -3.558 7.948 1.00 95.00 107 ILE A N 1
ATOM 825 C CA . ILE A 1 107 ? -6.274 -4.980 7.559 1.00 95.00 107 ILE A CA 1
ATOM 826 C C . ILE A 1 107 ? -7.308 -5.839 8.289 1.00 95.00 107 ILE A C 1
ATOM 828 O O . ILE A 1 107 ? -7.713 -6.885 7.797 1.00 95.00 107 ILE A O 1
ATOM 832 N N . ASP A 1 108 ? -7.715 -5.413 9.479 1.00 94.56 108 ASP A N 1
ATOM 833 C CA . ASP A 1 108 ? -8.653 -6.126 10.327 1.00 94.56 108 ASP A CA 1
ATOM 834 C C . ASP A 1 108 ? -9.332 -5.132 11.271 1.00 94.56 108 ASP A C 1
ATOM 836 O O . ASP A 1 108 ? -8.696 -4.177 11.725 1.00 94.56 108 ASP A O 1
ATOM 840 N N . HIS A 1 109 ? -10.628 -5.323 11.523 1.00 93.44 109 HIS A N 1
ATOM 841 C CA . HIS A 1 109 ? -11.431 -4.345 12.262 1.00 93.44 109 HIS A CA 1
ATOM 842 C C . HIS A 1 109 ? -10.960 -4.243 13.710 1.00 93.44 109 HIS A C 1
ATOM 844 O O . HIS A 1 109 ? -10.565 -3.168 14.167 1.00 93.44 109 HIS A O 1
ATOM 850 N N . ASP A 1 110 ? -10.948 -5.376 14.405 1.00 92.19 110 ASP A N 1
ATOM 851 C CA . ASP A 1 110 ? -10.680 -5.429 15.837 1.00 92.19 110 ASP A CA 1
ATOM 852 C C . ASP A 1 110 ? -9.238 -5.020 16.116 1.00 92.19 110 ASP A C 1
ATOM 854 O O . ASP A 1 110 ? -8.965 -4.216 17.011 1.00 92.19 110 ASP A O 1
ATOM 858 N N . THR A 1 111 ? -8.314 -5.471 15.266 1.00 92.12 111 THR A N 1
ATOM 859 C CA . THR A 1 111 ? -6.915 -5.041 15.317 1.00 92.12 111 THR A CA 1
ATOM 860 C C . THR A 1 111 ? -6.782 -3.532 15.095 1.00 92.12 111 THR A C 1
ATOM 862 O O . THR A 1 111 ? -6.047 -2.862 15.826 1.00 92.12 111 THR A O 1
ATOM 865 N N . CYS A 1 112 ? -7.484 -2.963 14.110 1.00 92.62 112 CYS A N 1
ATOM 866 C CA . CYS A 1 112 ? -7.456 -1.526 13.836 1.00 92.62 112 CYS A CA 1
ATOM 867 C C . CYS A 1 112 ? -7.975 -0.716 15.032 1.00 92.62 112 CYS A C 1
ATOM 869 O O . CYS A 1 112 ? -7.290 0.205 15.492 1.00 92.62 112 CYS A O 1
ATOM 871 N N . MET A 1 113 ? -9.142 -1.083 15.568 1.00 92.31 113 MET A N 1
ATOM 872 C CA . MET A 1 113 ? -9.781 -0.379 16.681 1.00 92.31 113 MET A CA 1
ATOM 873 C C . MET A 1 113 ? -8.964 -0.495 17.969 1.00 92.31 113 MET A C 1
ATOM 875 O O . MET A 1 113 ? -8.717 0.515 18.627 1.00 92.31 113 MET A O 1
ATOM 879 N N . ALA A 1 114 ? -8.434 -1.678 18.293 1.00 92.44 114 ALA A N 1
ATOM 880 C CA . ALA A 1 114 ? -7.589 -1.866 19.473 1.00 92.44 114 ALA A CA 1
ATOM 881 C C . ALA A 1 114 ? -6.330 -0.984 19.425 1.00 92.44 114 ALA A C 1
ATOM 883 O O . ALA A 1 114 ? -5.956 -0.336 20.409 1.00 92.44 114 ALA A O 1
ATOM 884 N N . ARG A 1 115 ? -5.674 -0.909 18.260 1.00 90.50 115 ARG A N 1
ATOM 885 C CA . ARG A 1 115 ? -4.490 -0.059 18.068 1.00 90.50 115 ARG A CA 1
ATOM 886 C C . ARG A 1 115 ? -4.837 1.420 18.119 1.00 90.50 115 ARG A C 1
ATOM 888 O O . ARG A 1 115 ? -4.069 2.203 18.684 1.00 90.50 115 ARG A O 1
ATOM 895 N N . PHE A 1 116 ? -5.975 1.793 17.544 1.00 89.12 116 PHE A N 1
ATOM 896 C CA . PHE A 1 116 ? -6.494 3.148 17.608 1.00 89.12 116 PHE A CA 1
ATOM 897 C C . PHE A 1 116 ? -6.750 3.568 19.059 1.00 89.12 116 PHE A C 1
ATOM 899 O O . PHE A 1 116 ? -6.136 4.541 19.491 1.00 89.12 116 PHE A O 1
ATOM 906 N N . HIS A 1 117 ? -7.526 2.803 19.834 1.00 89.06 117 HIS A N 1
ATOM 907 C CA . HIS A 1 117 ? -7.829 3.095 21.241 1.00 89.06 117 HIS A CA 1
ATOM 908 C C . HIS A 1 117 ? -6.567 3.197 22.101 1.00 89.06 117 HIS A C 1
ATOM 910 O O . HIS A 1 117 ? -6.375 4.187 22.801 1.00 89.06 117 HIS A O 1
ATOM 916 N N . LYS A 1 118 ? -5.616 2.269 21.958 1.00 91.12 118 LYS A N 1
ATOM 917 C CA . LYS A 1 118 ? -4.333 2.348 22.678 1.00 91.12 118 LYS A CA 1
ATOM 918 C C . LYS A 1 118 ? -3.532 3.605 22.323 1.00 91.12 118 LYS A C 1
ATOM 920 O O . LYS A 1 118 ? -2.846 4.190 23.162 1.00 91.12 118 LYS A O 1
ATOM 925 N N . SER A 1 119 ? -3.558 4.010 21.054 1.00 87.38 119 SER A N 1
ATOM 926 C CA . SER A 1 119 ? -2.896 5.234 20.596 1.00 87.38 119 SER A CA 1
ATOM 927 C C . SER A 1 119 ? -3.617 6.490 21.097 1.00 87.38 119 SER A C 1
ATOM 929 O O . SER A 1 119 ? -2.962 7.495 21.372 1.00 87.38 119 SER A O 1
ATOM 931 N N . LEU A 1 120 ? -4.940 6.411 21.232 1.00 85.75 120 LEU A N 1
ATOM 932 C CA . LEU A 1 120 ? -5.822 7.421 21.802 1.00 85.75 120 LEU A CA 1
ATOM 933 C C . LEU A 1 120 ? -5.460 7.698 23.259 1.00 85.75 120 LEU A C 1
ATOM 935 O O . LEU A 1 120 ? -5.069 8.811 23.600 1.00 85.75 120 LEU A O 1
ATOM 939 N N . GLU A 1 121 ? -5.498 6.651 24.082 1.00 89.31 121 GLU A N 1
ATOM 940 C CA . GLU A 1 121 ? -5.216 6.695 25.517 1.00 89.31 121 GLU A CA 1
ATOM 941 C C . GLU A 1 121 ? -3.859 7.341 25.790 1.00 89.31 121 GLU A C 1
ATOM 943 O O . GLU A 1 121 ? -3.753 8.266 26.590 1.00 89.31 121 GLU A O 1
ATOM 948 N N . ARG A 1 122 ? -2.820 6.927 25.053 1.00 89.50 122 ARG A N 1
ATOM 949 C CA . ARG A 1 122 ? -1.467 7.490 25.188 1.00 89.50 122 ARG A CA 1
ATOM 950 C C . ARG A 1 122 ? -1.393 8.981 24.884 1.00 89.50 122 ARG A C 1
ATOM 952 O O . ARG A 1 122 ? -0.572 9.667 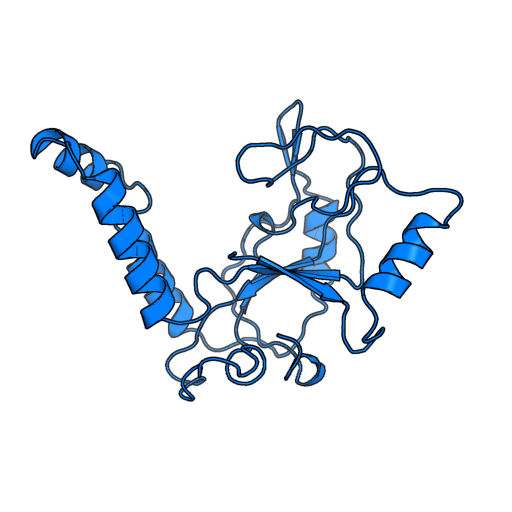25.479 1.00 89.50 122 ARG A O 1
ATOM 959 N N . ARG A 1 123 ? -2.187 9.474 23.933 1.00 85.88 123 ARG A N 1
ATOM 960 C CA . ARG A 1 123 ? -2.195 10.896 23.564 1.00 85.88 123 ARG A CA 1
ATOM 961 C C . ARG A 1 123 ? -3.025 11.746 24.523 1.00 85.88 123 ARG A C 1
ATOM 963 O O . ARG A 1 123 ? -2.705 12.918 24.683 1.00 85.88 123 ARG A O 1
ATOM 970 N N . LEU A 1 124 ? -4.073 11.175 25.120 1.00 87.56 124 LEU A N 1
ATOM 971 C CA . LEU A 1 124 ? -4.899 11.848 26.129 1.00 87.56 124 LEU A CA 1
ATOM 972 C C . LEU A 1 124 ? -4.276 11.812 27.528 1.00 87.56 124 LEU A C 1
ATOM 974 O O . LEU A 1 124 ? -4.649 12.613 28.382 1.00 87.56 124 LEU A O 1
ATOM 978 N N . ALA A 1 125 ? -3.345 10.893 27.783 1.00 92.31 125 ALA A N 1
ATOM 979 C CA . ALA A 1 125 ? -2.685 10.774 29.074 1.00 92.31 125 ALA A CA 1
ATOM 980 C C . ALA A 1 125 ? -2.053 12.113 29.504 1.00 92.31 125 ALA A C 1
ATOM 982 O O . ALA A 1 125 ? -1.210 12.674 28.805 1.00 92.31 125 ALA A O 1
ATOM 983 N N . GLY A 1 126 ? -2.473 12.616 30.668 1.00 92.94 126 GLY A N 1
ATOM 984 C CA . GLY A 1 126 ? -1.994 13.882 31.231 1.00 92.94 126 GLY A CA 1
ATOM 985 C C . GLY A 1 126 ? -2.628 15.149 30.642 1.00 92.94 126 GLY A C 1
ATOM 986 O O . GLY A 1 126 ? -2.163 16.235 30.972 1.00 92.94 126 GLY A O 1
ATOM 987 N N . LYS A 1 127 ? -3.660 15.033 29.794 1.00 92.56 127 LYS A N 1
ATOM 988 C CA . LYS A 1 127 ? -4.387 16.171 29.207 1.00 92.56 127 LYS A CA 1
ATOM 989 C C . LYS A 1 127 ? -5.620 16.569 30.014 1.00 92.56 127 LYS A C 1
ATOM 991 O O . LYS A 1 127 ? -6.380 15.689 30.425 1.00 92.56 127 LYS A O 1
ATOM 996 N N . THR A 1 128 ? -5.848 17.873 30.194 1.00 95.38 128 THR A N 1
ATOM 997 C CA . THR A 1 128 ? -7.066 18.403 30.841 1.00 95.38 128 THR A CA 1
ATOM 998 C C . THR A 1 128 ? -8.292 18.236 29.945 1.00 95.38 128 THR A C 1
ATOM 1000 O O . THR A 1 128 ? -8.160 18.058 28.736 1.00 95.38 128 THR A O 1
ATOM 1003 N N . ALA A 1 129 ? -9.499 18.317 30.508 1.00 91.06 129 ALA A N 1
ATOM 1004 C CA . ALA A 1 129 ? -10.736 18.181 29.736 1.00 91.06 129 ALA A CA 1
ATOM 1005 C C . ALA A 1 129 ? -10.833 19.209 28.591 1.00 91.06 129 ALA A C 1
ATOM 1007 O O . ALA A 1 129 ? -11.236 18.858 27.482 1.00 91.06 129 ALA A O 1
ATOM 1008 N N . GLU A 1 130 ? -10.388 20.447 28.823 1.00 93.12 130 GLU A N 1
ATOM 1009 C CA . GLU A 1 130 ? -10.361 21.507 27.812 1.00 93.12 130 GLU A CA 1
ATOM 1010 C C . GLU A 1 130 ? -9.385 21.181 26.675 1.00 93.12 130 GLU A C 1
ATOM 1012 O O . GLU A 1 130 ? -9.725 21.345 25.502 1.00 93.12 130 GLU A O 1
ATOM 1017 N N . GLU A 1 131 ? -8.189 20.667 26.994 1.00 90.12 131 GLU A N 1
ATOM 1018 C CA . GLU A 1 131 ? -7.223 20.229 25.981 1.00 90.12 131 GLU A CA 1
ATOM 1019 C C . GLU A 1 131 ? -7.787 19.078 25.140 1.00 90.12 131 GLU A C 1
ATOM 1021 O O . GLU A 1 131 ? -7.669 19.089 23.914 1.00 90.12 131 GLU A O 1
ATOM 1026 N N . GLN A 1 132 ? -8.435 18.100 25.778 1.00 86.94 132 GLN A N 1
ATOM 1027 C CA . GLN A 1 132 ? -9.041 16.969 25.075 1.00 86.94 132 GLN A CA 1
ATOM 1028 C C . GLN A 1 132 ? -10.173 17.429 24.145 1.00 86.94 132 GLN A C 1
ATOM 1030 O O . GLN A 1 132 ? -10.241 16.991 22.995 1.00 86.94 132 GLN A O 1
ATOM 1035 N N . GLN A 1 133 ? -11.023 18.351 24.599 1.00 84.75 133 GLN A N 1
ATOM 1036 C CA . GLN A 1 133 ? -12.119 18.894 23.799 1.00 84.75 133 GLN A CA 1
ATOM 1037 C C . GLN A 1 133 ? -11.608 19.722 22.610 1.00 84.75 133 GLN A C 1
ATOM 1039 O O . GLN A 1 133 ? -12.119 19.584 21.497 1.00 84.75 133 GLN A O 1
ATOM 1044 N N . ALA A 1 134 ? -10.546 20.512 22.799 1.00 84.94 134 ALA A N 1
ATOM 1045 C CA . ALA A 1 134 ? -9.885 21.234 21.713 1.00 84.94 134 ALA A CA 1
ATOM 1046 C C . ALA A 1 134 ? -9.264 20.276 20.679 1.00 84.94 134 ALA A C 1
ATOM 1048 O O . ALA A 1 134 ? -9.390 20.490 19.471 1.00 84.94 134 ALA A O 1
ATOM 1049 N N . MET A 1 135 ? -8.639 19.185 21.134 1.00 80.44 135 MET A N 1
ATOM 1050 C CA . MET A 1 135 ? -8.083 18.150 20.254 1.00 80.44 135 MET A CA 1
ATOM 1051 C C . MET A 1 135 ? -9.166 17.437 19.430 1.00 80.44 135 MET A C 1
ATOM 1053 O O . MET A 1 135 ? -8.941 17.153 18.252 1.00 80.44 135 MET A O 1
ATOM 1057 N N . GLN A 1 136 ? -10.338 17.175 20.018 1.00 77.19 136 GLN A N 1
ATOM 1058 C CA . GLN A 1 136 ? -11.487 16.588 19.319 1.00 77.19 136 GLN A CA 1
ATOM 1059 C C . GLN A 1 136 ? -12.086 17.553 18.286 1.00 77.19 136 GLN A C 1
ATOM 1061 O O . GLN A 1 136 ? -12.322 17.162 17.142 1.00 77.19 136 GLN A O 1
ATOM 1066 N N . ALA A 1 137 ? -12.280 18.821 18.657 1.00 76.44 137 ALA A N 1
ATOM 1067 C CA . ALA A 1 137 ? -12.820 19.851 17.768 1.00 76.44 137 ALA A CA 1
ATOM 1068 C C . ALA A 1 137 ? -11.897 20.149 16.573 1.00 76.44 137 ALA A C 1
ATOM 1070 O O . ALA A 1 137 ? -12.373 20.459 15.484 1.00 76.44 137 ALA A O 1
ATOM 1071 N N . GLY A 1 138 ? -10.579 20.003 16.748 1.00 69.38 138 GLY A N 1
ATOM 1072 C CA . GLY A 1 138 ? -9.583 20.221 15.697 1.00 69.38 138 GLY A CA 1
ATOM 1073 C C . GLY A 1 138 ? -9.577 19.183 14.569 1.00 69.38 138 GLY A C 1
ATOM 1074 O O . GLY A 1 138 ? -8.721 19.273 13.690 1.00 69.38 138 GLY A O 1
ATOM 1075 N N . GLY A 1 139 ? -10.462 18.177 14.589 1.00 60.59 139 GLY A N 1
ATOM 1076 C CA . GLY A 1 139 ? -10.597 17.205 13.496 1.00 60.59 139 GLY A CA 1
ATOM 1077 C C . GLY A 1 139 ? -9.329 16.391 13.222 1.00 60.59 139 GLY A C 1
ATOM 1078 O O . GLY A 1 139 ? -9.187 15.781 12.159 1.00 60.59 139 GLY A O 1
ATOM 1079 N N . TRP A 1 140 ? -8.393 16.365 14.177 1.00 52.34 140 TRP A N 1
ATOM 1080 C CA . TRP A 1 140 ? -7.277 15.428 14.157 1.00 52.34 140 TRP A CA 1
ATOM 1081 C C . TRP A 1 140 ? -7.837 14.008 14.036 1.00 52.34 140 TRP A C 1
ATOM 1083 O O . TRP A 1 140 ? -8.989 13.792 14.390 1.00 52.34 140 TRP A O 1
ATOM 1093 N N . GLY A 1 141 ? -7.044 13.038 13.567 1.00 53.41 141 GLY A N 1
ATOM 1094 C CA . GLY A 1 141 ? -7.470 11.673 13.190 1.00 53.41 141 GLY A CA 1
ATOM 1095 C C . GLY A 1 141 ? -8.131 10.765 14.255 1.00 53.41 141 GLY A C 1
ATOM 1096 O O . GLY A 1 141 ? -7.933 9.560 14.196 1.00 53.41 141 GLY A O 1
ATOM 1097 N N . TRP A 1 142 ? -8.871 11.330 15.210 1.00 51.50 142 TRP A N 1
ATOM 1098 C CA . TRP A 1 142 ? -9.700 10.799 16.288 1.00 51.50 142 TRP A CA 1
ATOM 1099 C C . TRP A 1 142 ? -11.109 10.421 15.806 1.00 51.50 142 TRP A C 1
ATOM 1101 O O . TRP A 1 142 ? -11.582 9.337 16.104 1.00 51.50 142 TRP A O 1
ATOM 1111 N N . THR A 1 143 ? -11.766 11.260 15.004 1.00 51.78 143 THR A N 1
ATOM 1112 C CA . THR A 1 143 ? -13.114 10.987 14.456 1.00 51.78 143 THR A CA 1
ATOM 1113 C C . THR A 1 143 ? -13.085 10.262 13.113 1.00 51.78 143 THR A C 1
ATOM 1115 O O . THR A 1 143 ? -14.116 9.814 12.620 1.00 51.78 143 THR A O 1
ATOM 1118 N N . SER A 1 144 ? -11.904 10.123 12.502 1.00 71.44 144 SER A N 1
ATOM 1119 C CA . SER A 1 144 ? -11.801 9.605 11.140 1.00 71.44 144 SER A CA 1
ATOM 1120 C C . SER A 1 144 ? -11.467 8.126 11.046 1.00 71.44 144 SER A C 1
ATOM 1122 O O . SER A 1 144 ? -11.755 7.564 10.002 1.00 71.44 144 SER A O 1
ATOM 1124 N N . VAL A 1 145 ? -10.875 7.463 12.047 1.00 85.50 145 VAL A N 1
ATOM 1125 C CA . VAL A 1 145 ? -10.413 6.069 11.857 1.00 85.50 145 VAL A CA 1
ATOM 1126 C C . VAL A 1 145 ? -11.584 5.109 11.740 1.00 85.50 145 VAL A C 1
ATOM 1128 O O . VAL A 1 145 ? -11.664 4.407 10.739 1.00 85.50 145 VAL A O 1
ATOM 1131 N N . GLU A 1 146 ? -12.501 5.120 12.706 1.00 85.94 146 GLU A N 1
ATOM 1132 C CA . GLU A 1 146 ? -13.702 4.279 12.681 1.00 85.94 146 GLU A CA 1
ATOM 1133 C C . GLU A 1 146 ? -14.611 4.638 11.498 1.00 85.94 146 GLU A C 1
ATOM 1135 O O . GLU A 1 146 ? -15.033 3.759 10.748 1.00 85.94 146 GLU A O 1
ATOM 1140 N N . GLY A 1 147 ? -14.832 5.935 11.256 1.00 88.62 147 GLY A N 1
ATOM 1141 C CA . GLY A 1 147 ? -15.607 6.405 10.106 1.00 88.62 147 GLY A CA 1
ATOM 1142 C C . GLY A 1 147 ? -14.976 6.017 8.765 1.00 88.62 147 GLY A C 1
ATOM 1143 O O . GLY A 1 147 ? -15.670 5.546 7.868 1.00 88.62 147 GLY A O 1
ATOM 1144 N N . THR A 1 148 ? -13.652 6.147 8.629 1.00 90.12 148 THR A N 1
ATOM 1145 C CA . THR A 1 148 ? -12.914 5.725 7.426 1.00 90.12 148 THR A CA 1
ATOM 1146 C C . THR A 1 148 ? -12.970 4.217 7.272 1.00 90.12 148 THR A C 1
ATOM 1148 O O . THR A 1 148 ? -13.255 3.752 6.176 1.00 90.12 148 THR A O 1
ATOM 1151 N N . PHE A 1 149 ? -12.729 3.454 8.341 1.00 92.88 149 PHE A N 1
ATOM 1152 C CA . PHE A 1 149 ? -12.824 2.000 8.297 1.00 92.88 149 PHE A CA 1
ATOM 1153 C C . PHE A 1 149 ? -14.219 1.589 7.827 1.00 92.88 149 PHE A C 1
ATOM 1155 O O . PHE A 1 149 ? -14.331 0.897 6.825 1.00 92.88 149 PHE A O 1
ATOM 1162 N N . THR A 1 150 ? -15.274 2.100 8.466 1.00 92.12 150 THR A N 1
ATOM 1163 C CA . THR A 1 150 ? -16.676 1.810 8.122 1.00 92.12 150 THR A CA 1
ATOM 1164 C C . THR A 1 150 ? -17.009 2.182 6.678 1.00 92.12 150 THR A C 1
ATOM 1166 O O . THR A 1 150 ? -17.701 1.441 5.983 1.00 92.12 150 THR A O 1
ATOM 1169 N N . ALA A 1 151 ? -16.516 3.328 6.202 1.00 92.44 151 ALA A N 1
ATOM 1170 C CA . ALA A 1 151 ? -16.753 3.787 4.838 1.00 92.44 151 ALA A CA 1
ATOM 1171 C C . ALA A 1 151 ? -16.022 2.948 3.779 1.00 92.44 151 ALA A C 1
ATOM 1173 O O . ALA A 1 151 ? -16.447 2.931 2.623 1.00 92.44 151 ALA A O 1
ATOM 1174 N N . LEU A 1 152 ? -14.911 2.301 4.140 1.00 93.56 152 LEU A N 1
ATOM 1175 C CA . LEU A 1 152 ? -14.144 1.438 3.244 1.00 93.56 152 LEU A CA 1
ATOM 1176 C C . LEU A 1 152 ? -14.600 -0.023 3.324 1.00 93.56 152 LEU A C 1
ATOM 1178 O O . LEU A 1 152 ? -14.670 -0.685 2.294 1.00 93.56 152 LEU A O 1
ATOM 1182 N N . SER A 1 153 ? -14.951 -0.513 4.514 1.00 94.19 153 SER A N 1
ATOM 1183 C CA . SER A 1 153 ? -15.239 -1.927 4.778 1.00 94.19 153 SER A CA 1
ATOM 1184 C C . SER A 1 153 ? -16.512 -2.445 4.111 1.00 94.19 153 SER A C 1
ATOM 1186 O O . SER A 1 153 ? -16.687 -3.652 3.987 1.00 94.19 153 SER A O 1
ATOM 1188 N N . LYS A 1 154 ? -17.380 -1.537 3.661 1.00 93.06 154 LYS A N 1
ATOM 1189 C CA . LYS A 1 154 ? -18.636 -1.839 2.959 1.00 93.06 154 LYS A CA 1
ATOM 1190 C C . LYS A 1 154 ? -18.538 -1.685 1.441 1.00 93.06 154 LYS A C 1
ATOM 1192 O O . LYS A 1 154 ? -19.526 -1.832 0.731 1.00 93.06 154 LYS A O 1
ATOM 1197 N N . ARG A 1 155 ? -17.370 -1.310 0.913 1.00 95.31 155 ARG A N 1
ATOM 1198 C CA . ARG A 1 155 ? -17.197 -1.094 -0.528 1.00 95.31 155 ARG A CA 1
ATOM 1199 C C . ARG A 1 155 ? -16.844 -2.403 -1.213 1.00 95.31 155 ARG A C 1
ATOM 1201 O O . ARG A 1 155 ? -15.845 -3.035 -0.871 1.00 95.31 155 ARG A O 1
ATOM 1208 N N . ALA A 1 156 ? -17.641 -2.766 -2.211 1.00 95.88 156 ALA A N 1
ATOM 1209 C CA . ALA A 1 156 ? -17.327 -3.876 -3.095 1.00 95.88 156 ALA A CA 1
ATOM 1210 C C . ALA A 1 156 ? -16.070 -3.556 -3.931 1.00 95.88 156 ALA A C 1
ATOM 1212 O O . ALA A 1 156 ? -15.943 -2.428 -4.423 1.00 95.88 156 ALA A O 1
ATOM 1213 N N . PRO A 1 157 ? -15.147 -4.517 -4.110 1.00 97.38 157 PRO A N 1
ATOM 1214 C CA . PRO A 1 157 ? -14.042 -4.363 -5.044 1.00 97.38 157 PRO A CA 1
ATOM 1215 C C . PRO A 1 157 ? -14.547 -4.139 -6.472 1.00 97.38 157 PRO A C 1
ATOM 1217 O O . PRO A 1 157 ? -15.396 -4.888 -6.951 1.00 97.38 157 PRO A O 1
ATOM 1220 N N . VAL A 1 158 ? -14.001 -3.143 -7.168 1.00 97.75 158 VAL A N 1
ATOM 1221 C CA . VAL A 1 158 ? -14.379 -2.837 -8.559 1.00 97.75 158 VAL A CA 1
ATOM 1222 C C . VAL A 1 158 ? -13.687 -3.757 -9.568 1.00 97.75 158 VAL A C 1
ATOM 1224 O O . VAL A 1 158 ? -14.164 -3.909 -10.689 1.00 97.75 158 VAL A O 1
ATOM 1227 N N . ALA A 1 159 ? -12.565 -4.371 -9.179 1.00 98.06 159 ALA A N 1
ATOM 1228 C CA . ALA A 1 159 ? -11.832 -5.353 -9.972 1.00 98.06 159 ALA A CA 1
ATOM 1229 C C . ALA A 1 159 ? -10.895 -6.200 -9.095 1.00 98.06 159 ALA A C 1
ATOM 1231 O O . ALA A 1 159 ? -10.471 -5.769 -8.017 1.00 98.06 159 ALA A O 1
ATOM 1232 N N . GLU A 1 160 ? -10.521 -7.376 -9.602 1.00 98.12 160 GLU A N 1
ATOM 1233 C CA . GLU A 1 160 ? -9.418 -8.183 -9.078 1.00 98.12 160 GLU A CA 1
ATOM 1234 C C . GLU A 1 160 ? -8.172 -7.982 -9.957 1.00 98.12 160 GLU A C 1
ATOM 1236 O O . GLU A 1 160 ? -8.118 -8.439 -11.095 1.00 98.12 160 GLU A O 1
ATOM 1241 N N . THR A 1 161 ? -7.193 -7.224 -9.465 1.00 97.69 161 THR A N 1
ATOM 1242 C CA . THR A 1 161 ? -5.963 -6.866 -10.194 1.00 97.69 161 THR A CA 1
ATOM 1243 C C . THR A 1 161 ? -4.943 -6.262 -9.230 1.00 97.69 161 THR A C 1
ATOM 1245 O O . THR A 1 161 ? -5.304 -5.858 -8.129 1.00 97.69 161 THR A O 1
ATOM 1248 N N . VAL A 1 162 ? -3.679 -6.169 -9.647 1.00 96.69 162 VAL A N 1
ATOM 1249 C CA . VAL A 1 162 ? -2.611 -5.453 -8.928 1.00 96.69 162 VAL A CA 1
ATOM 1250 C C . VAL A 1 162 ? -1.784 -4.527 -9.847 1.00 96.69 162 VAL A C 1
ATOM 1252 O O . VAL A 1 162 ? -0.859 -3.846 -9.402 1.00 96.69 162 VAL A O 1
ATOM 1255 N N . ASP A 1 163 ? -2.127 -4.448 -11.137 1.00 95.00 163 ASP A N 1
ATOM 1256 C CA . ASP A 1 163 ? -1.243 -3.852 -12.149 1.00 95.00 163 ASP A CA 1
ATOM 1257 C C . ASP A 1 163 ? -1.367 -2.327 -12.231 1.00 95.00 163 ASP A C 1
ATOM 1259 O O . ASP A 1 163 ? -0.357 -1.632 -12.292 1.00 95.00 163 ASP A O 1
ATOM 1263 N N . HIS A 1 164 ? -2.590 -1.788 -12.200 1.00 97.31 164 HIS A N 1
ATOM 1264 C CA . HIS A 1 164 ? -2.895 -0.346 -12.120 1.00 97.31 164 HIS A CA 1
ATOM 1265 C C . HIS A 1 164 ? -1.995 0.586 -12.959 1.00 97.31 164 HIS A C 1
ATOM 1267 O O . HIS A 1 164 ? -1.422 1.538 -12.418 1.00 97.31 164 HIS A O 1
ATOM 1273 N N . PRO A 1 165 ? -1.871 0.379 -14.284 1.00 96.56 165 PRO A N 1
ATOM 1274 C CA . PRO A 1 165 ? -0.924 1.127 -15.116 1.00 96.56 165 PRO A CA 1
ATOM 1275 C C . PRO A 1 165 ? -1.154 2.645 -15.080 1.00 96.56 165 PRO A C 1
ATOM 1277 O O . PRO A 1 165 ? -0.196 3.413 -15.000 1.00 96.56 165 PRO A O 1
ATOM 1280 N N . ALA A 1 166 ? -2.416 3.090 -15.061 1.00 96.38 166 ALA A N 1
ATOM 1281 C CA . ALA A 1 166 ? -2.753 4.511 -14.958 1.00 96.38 166 ALA A CA 1
ATOM 1282 C C . ALA A 1 166 ? -2.289 5.124 -13.626 1.00 96.38 166 ALA A C 1
ATOM 1284 O O . ALA A 1 166 ? -1.734 6.221 -13.609 1.00 96.38 166 ALA A O 1
ATOM 1285 N N . PHE A 1 167 ? -2.454 4.400 -12.515 1.00 96.81 167 PHE A N 1
ATOM 1286 C CA . PHE A 1 167 ? -2.013 4.869 -11.204 1.00 96.81 167 PHE A CA 1
ATOM 1287 C C . PHE A 1 167 ? -0.486 4.862 -11.082 1.00 96.81 167 PHE A C 1
ATOM 1289 O O . PHE A 1 167 ? 0.083 5.827 -10.582 1.00 96.81 167 PHE A O 1
ATOM 1296 N N . ARG A 1 168 ? 0.195 3.828 -11.599 1.00 96.31 168 ARG A N 1
ATOM 1297 C CA . ARG A 1 168 ? 1.669 3.781 -11.665 1.00 96.31 168 ARG A CA 1
ATOM 1298 C C . ARG A 1 168 ? 2.235 4.968 -12.437 1.00 96.31 168 ARG A C 1
ATOM 1300 O O . ARG A 1 168 ? 3.194 5.586 -11.984 1.00 96.31 168 ARG A O 1
ATOM 1307 N N . LYS A 1 169 ? 1.615 5.309 -13.569 1.00 95.56 169 LYS A N 1
ATOM 1308 C CA . LYS A 1 169 ? 1.980 6.485 -14.362 1.00 95.56 169 LYS A CA 1
ATOM 1309 C C . LYS A 1 169 ? 1.787 7.776 -13.559 1.00 95.56 169 LYS A C 1
ATOM 1311 O O . LYS A 1 169 ? 2.733 8.543 -13.426 1.00 95.56 169 LYS A O 1
ATOM 1316 N N . ALA A 1 170 ? 0.623 7.968 -12.936 1.00 95.19 170 ALA A N 1
ATOM 1317 C CA . ALA A 1 170 ? 0.346 9.141 -12.099 1.00 95.19 170 ALA A CA 1
ATOM 1318 C C . ALA A 1 170 ? 1.311 9.272 -10.902 1.00 95.19 170 ALA A C 1
ATOM 1320 O O . ALA A 1 170 ? 1.730 10.372 -10.551 1.00 95.19 170 ALA A O 1
ATOM 1321 N N . MET A 1 171 ? 1.731 8.159 -10.290 1.00 94.31 171 MET A N 1
ATOM 1322 C CA . MET A 1 171 ? 2.742 8.174 -9.225 1.00 94.31 171 MET A CA 1
ATOM 1323 C C . MET A 1 171 ? 4.070 8.792 -9.676 1.00 94.31 171 MET A C 1
ATOM 1325 O O . MET A 1 171 ? 4.732 9.461 -8.877 1.00 94.31 171 MET A O 1
ATOM 1329 N N . LEU A 1 172 ? 4.460 8.549 -10.929 1.00 92.25 172 LEU A N 1
ATOM 1330 C CA . LEU A 1 172 ? 5.725 8.996 -11.503 1.00 92.25 172 LEU A CA 1
ATOM 1331 C C . LEU A 1 172 ? 5.644 10.392 -12.121 1.00 92.25 172 LEU A C 1
ATOM 1333 O O . LEU A 1 172 ? 6.616 11.135 -11.993 1.00 92.25 172 LEU A O 1
ATOM 1337 N N . ASP A 1 173 ? 4.520 10.734 -12.744 1.00 94.25 173 ASP A N 1
ATOM 1338 C CA . ASP A 1 173 ? 4.334 12.010 -13.439 1.00 94.25 173 ASP A CA 1
ATOM 1339 C C . ASP A 1 173 ? 3.932 13.137 -12.482 1.00 94.25 173 ASP A C 1
ATOM 1341 O O . ASP A 1 173 ? 4.441 14.251 -12.589 1.00 94.25 173 ASP A O 1
ATOM 1345 N N . ASP A 1 174 ? 3.087 12.841 -11.489 1.00 93.94 174 ASP A N 1
ATOM 1346 C CA . ASP A 1 174 ? 2.522 13.842 -10.575 1.00 93.94 174 ASP A CA 1
ATOM 1347 C C . ASP A 1 174 ? 3.309 13.937 -9.257 1.00 93.94 174 ASP A C 1
ATOM 1349 O O . ASP A 1 174 ? 2.737 14.128 -8.177 1.00 93.94 174 ASP A O 1
ATOM 1353 N N . ARG A 1 175 ? 4.634 13.744 -9.310 1.00 91.06 175 ARG A N 1
ATOM 1354 C CA . ARG A 1 175 ? 5.500 13.788 -8.120 1.00 91.06 175 ARG A CA 1
ATOM 1355 C C . ARG A 1 175 ? 5.308 15.094 -7.358 1.00 91.06 175 ARG A C 1
ATOM 1357 O O . ARG A 1 175 ? 5.312 16.189 -7.919 1.00 91.06 175 ARG A O 1
ATOM 1364 N N . ILE A 1 176 ? 5.210 14.982 -6.039 1.00 91.50 176 ILE A N 1
ATOM 1365 C CA . ILE A 1 176 ? 4.990 16.126 -5.162 1.00 91.50 176 ILE A CA 1
ATOM 1366 C C . ILE A 1 176 ? 6.346 16.597 -4.644 1.00 91.50 176 ILE A C 1
ATOM 1368 O O . ILE A 1 176 ? 6.969 15.945 -3.803 1.00 91.50 176 ILE A O 1
ATOM 1372 N N . LEU A 1 177 ? 6.783 17.761 -5.122 1.00 91.75 177 LEU A N 1
ATOM 1373 C CA . LEU A 1 177 ? 8.006 18.410 -4.659 1.00 91.75 177 LEU A CA 1
ATOM 1374 C C . LEU A 1 177 ? 7.717 19.250 -3.408 1.00 91.75 177 LEU A C 1
ATOM 1376 O O . LEU A 1 177 ? 6.907 20.183 -3.408 1.00 91.75 177 LEU A O 1
ATOM 1380 N N . ARG A 1 178 ? 8.387 18.902 -2.311 1.00 89.62 178 ARG A N 1
ATOM 1381 C CA . ARG A 1 178 ? 8.366 19.609 -1.025 1.00 89.62 178 ARG A CA 1
ATOM 1382 C C . ARG A 1 178 ? 9.808 19.752 -0.541 1.00 89.62 178 ARG A C 1
ATOM 1384 O O . ARG A 1 178 ? 10.195 18.996 0.351 1.00 89.62 178 ARG A O 1
ATOM 1391 N N . PRO A 1 179 ? 10.598 20.672 -1.130 1.00 90.31 179 PRO A N 1
ATOM 1392 C CA . PRO A 1 179 ? 12.030 20.762 -0.873 1.00 90.31 179 PRO A CA 1
ATOM 1393 C C . PRO A 1 179 ? 12.369 20.710 0.629 1.00 90.31 179 PRO A C 1
ATOM 1395 O O . PRO A 1 179 ? 11.698 21.381 1.417 1.00 90.31 179 PRO A O 1
ATOM 1398 N N . PRO A 1 180 ? 13.363 19.897 1.033 1.00 92.94 180 PRO A N 1
ATOM 1399 C CA . PRO A 1 180 ? 14.273 19.126 0.176 1.00 92.94 180 PRO A CA 1
ATOM 1400 C C . PRO A 1 180 ? 13.711 17.778 -0.324 1.00 92.94 180 PRO A C 1
ATOM 1402 O O . PRO A 1 180 ? 14.429 17.036 -0.979 1.00 92.94 180 PRO A O 1
ATOM 1405 N N . PHE A 1 181 ? 12.455 17.436 -0.029 1.00 95.38 181 PHE A N 1
ATOM 1406 C CA . PHE A 1 181 ? 11.893 16.102 -0.248 1.00 95.38 181 PHE A CA 1
ATOM 1407 C C . PHE A 1 181 ? 11.052 15.964 -1.523 1.00 95.38 181 PHE A C 1
ATOM 1409 O O . PHE A 1 181 ? 10.275 16.851 -1.886 1.00 95.38 181 PHE A O 1
ATOM 1416 N N . THR A 1 182 ? 11.115 14.776 -2.117 1.00 93.56 182 THR A N 1
ATOM 1417 C CA . THR A 1 182 ? 10.246 14.310 -3.204 1.00 93.56 182 THR A CA 1
ATOM 1418 C C . THR A 1 182 ? 9.317 13.212 -2.683 1.00 93.56 182 THR A C 1
ATOM 1420 O O . THR A 1 182 ? 9.760 12.309 -1.970 1.00 93.56 182 THR A O 1
ATOM 1423 N N . LEU A 1 183 ? 8.027 13.285 -3.025 1.00 92.44 183 LEU A N 1
ATOM 1424 C CA . LEU A 1 183 ? 7.014 12.268 -2.718 1.00 92.44 183 LEU A CA 1
ATOM 1425 C C . LEU A 1 183 ? 6.329 11.784 -4.007 1.00 92.44 183 LEU A C 1
ATOM 1427 O O . LEU A 1 183 ? 6.299 12.503 -5.008 1.00 92.44 183 LEU A O 1
ATOM 1431 N N . MET A 1 184 ? 5.728 10.595 -3.963 1.00 92.12 184 MET A N 1
ATOM 1432 C CA . MET A 1 184 ? 5.024 10.013 -5.113 1.00 92.12 184 MET A CA 1
ATOM 1433 C C . MET A 1 184 ? 3.636 10.634 -5.334 1.00 92.12 184 MET A C 1
ATOM 1435 O O . MET A 1 184 ? 2.885 10.875 -4.384 1.00 92.12 184 MET A O 1
ATOM 1439 N N . GLY A 1 185 ? 3.298 10.856 -6.607 1.00 92.38 185 GLY A N 1
ATOM 1440 C CA . GLY A 1 185 ? 2.010 11.383 -7.072 1.00 92.38 185 GLY A CA 1
ATOM 1441 C C . GLY A 1 185 ? 0.873 10.360 -7.056 1.00 92.38 185 GLY A C 1
ATOM 1442 O O . GLY A 1 185 ? 1.007 9.288 -6.478 1.00 92.38 185 GLY A O 1
ATOM 1443 N N . GLY A 1 186 ? -0.261 10.665 -7.690 1.00 92.19 186 GLY A N 1
ATOM 1444 C CA . GLY A 1 186 ? -1.414 9.755 -7.828 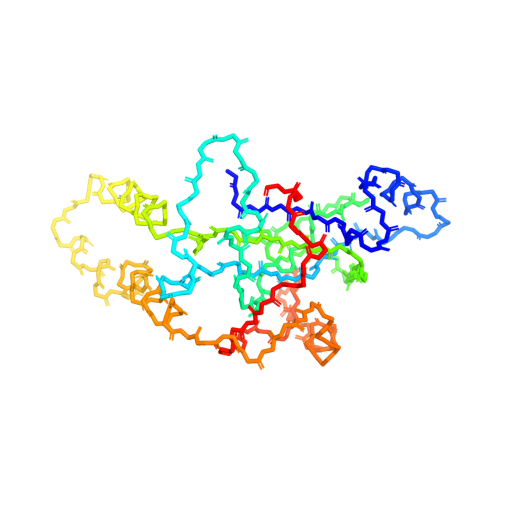1.00 92.19 186 GLY A CA 1
ATOM 1445 C C . GLY A 1 186 ? -2.436 9.801 -6.681 1.00 92.19 186 GLY A C 1
ATOM 1446 O O . GLY A 1 186 ? -3.615 9.512 -6.882 1.00 92.19 186 GLY A O 1
ATOM 1447 N N . GLY A 1 187 ? -2.030 10.231 -5.486 1.00 93.75 187 GLY A N 1
ATOM 1448 C CA . GLY A 1 187 ? -2.936 10.492 -4.369 1.00 93.75 187 GLY A CA 1
ATOM 1449 C C . GLY A 1 187 ? -3.625 9.234 -3.834 1.00 93.75 187 GLY A C 1
ATOM 1450 O O . GLY A 1 187 ? -2.993 8.207 -3.591 1.00 93.75 187 GLY A O 1
ATOM 1451 N N . ARG A 1 188 ? -4.933 9.335 -3.578 1.00 94.19 188 ARG A N 1
ATOM 1452 C CA . ARG A 1 188 ? -5.728 8.271 -2.950 1.00 94.19 188 ARG A CA 1
ATOM 1453 C C . ARG A 1 188 ? -7.124 8.187 -3.574 1.00 94.19 188 ARG A C 1
ATOM 1455 O O . ARG A 1 188 ? -8.057 8.779 -3.025 1.00 94.19 188 ARG A O 1
ATOM 1462 N N . PRO A 1 189 ? -7.257 7.500 -4.721 1.00 94.44 189 PRO A N 1
ATOM 1463 C CA . PRO A 1 189 ? -8.546 7.230 -5.344 1.00 94.44 189 PRO A CA 1
ATOM 1464 C C . PRO A 1 189 ? -9.513 6.514 -4.382 1.00 94.44 189 PRO A C 1
ATOM 1466 O O . PRO A 1 189 ? -9.071 5.843 -3.444 1.00 94.44 189 PRO A O 1
ATOM 1469 N N . PRO A 1 190 ? -10.834 6.662 -4.577 1.00 92.25 190 PRO A N 1
ATOM 1470 C CA . PRO A 1 190 ? -11.829 6.158 -3.633 1.00 92.25 190 PRO A CA 1
ATOM 1471 C C . PRO A 1 190 ? -12.100 4.651 -3.760 1.00 92.25 190 PRO A C 1
ATOM 1473 O O . PRO A 1 190 ? -12.684 4.076 -2.835 1.00 92.25 190 PRO A O 1
ATOM 1476 N N . ASP A 1 191 ? -11.728 4.033 -4.880 1.00 96.38 191 ASP A N 1
ATOM 1477 C CA . ASP A 1 191 ? -12.096 2.655 -5.209 1.00 96.38 191 ASP A CA 1
ATOM 1478 C C . ASP A 1 191 ? -11.357 1.612 -4.368 1.00 96.38 191 ASP A C 1
ATOM 1480 O O . ASP A 1 191 ? -10.227 1.818 -3.911 1.00 96.38 191 ASP A O 1
ATOM 1484 N N . ILE A 1 192 ? -12.023 0.470 -4.195 1.00 97.69 192 ILE A N 1
ATOM 1485 C CA . ILE A 1 192 ? -11.465 -0.739 -3.595 1.00 97.69 192 ILE A CA 1
ATOM 1486 C C . ILE A 1 192 ? -11.218 -1.759 -4.697 1.00 97.69 192 ILE A C 1
ATOM 1488 O O . ILE A 1 192 ? -11.997 -1.881 -5.637 1.00 97.69 192 ILE A O 1
ATOM 1492 N N . TYR A 1 193 ? -10.146 -2.515 -4.550 1.00 98.31 193 TYR A N 1
ATOM 1493 C CA . TYR A 1 193 ? -9.727 -3.585 -5.436 1.00 98.31 193 TYR A CA 1
ATOM 1494 C C . TYR A 1 193 ? -9.482 -4.845 -4.619 1.00 98.31 193 TYR A C 1
ATOM 1496 O O . TYR A 1 193 ? -9.369 -4.799 -3.391 1.00 98.31 193 TYR A O 1
ATOM 1504 N N . ARG A 1 194 ? -9.395 -5.977 -5.307 1.00 98.12 194 ARG A N 1
ATOM 1505 C CA . ARG A 1 194 ? -9.039 -7.261 -4.713 1.00 98.12 194 ARG A CA 1
ATOM 1506 C C . ARG A 1 194 ? -7.707 -7.734 -5.283 1.00 98.12 194 ARG A C 1
ATOM 1508 O O . ARG A 1 194 ? -7.483 -7.654 -6.488 1.00 98.12 194 ARG A O 1
ATOM 1515 N N . LEU A 1 195 ? -6.817 -8.211 -4.421 1.00 98.19 195 LEU A N 1
ATOM 1516 C CA . LEU A 1 195 ? -5.559 -8.830 -4.834 1.00 98.19 195 LEU A CA 1
ATOM 1517 C C . LEU A 1 195 ? -5.830 -10.132 -5.592 1.00 98.19 195 LEU A C 1
ATOM 1519 O O . LEU A 1 195 ? -6.701 -10.881 -5.150 1.00 98.19 195 LEU A O 1
ATOM 1523 N N . PRO A 1 196 ? -5.064 -10.466 -6.641 1.00 98.00 196 PRO A N 1
ATOM 1524 C CA . PRO A 1 196 ? -5.127 -11.777 -7.288 1.00 98.00 196 PRO A CA 1
ATOM 1525 C C . PRO A 1 196 ? -4.731 -12.930 -6.349 1.00 98.00 196 PRO A C 1
ATOM 1527 O O . PRO A 1 196 ? -3.910 -12.744 -5.449 1.00 98.00 196 PRO A O 1
ATOM 1530 N N . ASP A 1 197 ? -5.246 -14.138 -6.603 1.00 97.12 197 ASP A N 1
ATOM 1531 C CA . ASP A 1 197 ? -5.011 -15.335 -5.766 1.00 97.12 197 ASP A CA 1
ATOM 1532 C C . ASP A 1 197 ? -3.536 -15.696 -5.557 1.00 97.12 197 ASP A C 1
ATOM 1534 O O . ASP A 1 197 ? -3.185 -16.299 -4.545 1.00 97.12 197 ASP A O 1
ATOM 1538 N N . ARG A 1 198 ? -2.652 -15.297 -6.478 1.00 97.00 198 ARG A N 1
ATOM 1539 C CA . ARG A 1 198 ? -1.208 -15.558 -6.370 1.00 97.00 198 ARG A CA 1
ATOM 1540 C C . ARG A 1 198 ? -0.558 -14.953 -5.122 1.00 97.00 198 ARG A C 1
ATOM 1542 O O . ARG A 1 198 ? 0.521 -15.387 -4.749 1.00 97.00 198 ARG A O 1
ATOM 1549 N N . PHE A 1 199 ? -1.196 -13.966 -4.492 1.00 97.19 199 PHE A N 1
ATOM 1550 C CA . PHE A 1 199 ? -0.728 -13.362 -3.242 1.00 97.19 199 PHE A CA 1
ATOM 1551 C C . PHE A 1 199 ? -1.171 -14.123 -1.984 1.00 97.19 199 PHE A C 1
ATOM 1553 O O . PHE A 1 199 ? -0.758 -1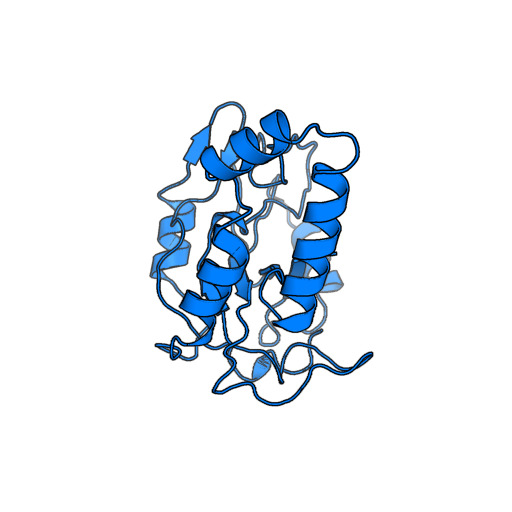3.763 -0.883 1.00 97.19 199 PHE A O 1
ATOM 1560 N N . ASN A 1 200 ? -2.004 -15.158 -2.106 1.00 96.19 200 ASN A N 1
ATOM 1561 C CA . ASN A 1 200 ? -2.444 -15.940 -0.955 1.00 96.19 200 ASN A CA 1
ATOM 1562 C C . ASN A 1 200 ? -1.246 -16.668 -0.320 1.00 96.19 200 ASN A C 1
ATOM 1564 O O . ASN A 1 200 ? -0.470 -17.322 -1.012 1.00 96.19 200 ASN A O 1
ATOM 1568 N N . GLY A 1 201 ? -1.116 -16.578 1.005 1.00 94.25 201 GLY A N 1
ATOM 1569 C CA . GLY A 1 201 ? -0.083 -17.281 1.769 1.00 94.25 201 GLY A CA 1
ATOM 1570 C C . GLY A 1 201 ? 1.261 -16.558 1.919 1.00 94.25 201 GLY A C 1
ATOM 1571 O O . GLY A 1 201 ? 2.168 -17.139 2.505 1.00 94.25 201 GLY A O 1
ATOM 1572 N N . VAL A 1 202 ? 1.412 -15.326 1.417 1.00 90.50 202 VAL A N 1
ATOM 1573 C CA . VAL A 1 202 ? 2.711 -14.616 1.418 1.00 90.50 202 VAL A CA 1
ATOM 1574 C C . VAL A 1 202 ? 3.163 -14.176 2.818 1.00 90.50 202 VAL A C 1
ATOM 1576 O O . VAL A 1 202 ? 4.333 -14.338 3.160 1.00 90.50 202 VAL A O 1
ATOM 1579 N N . PHE A 1 203 ? 2.267 -13.591 3.612 1.00 90.56 203 PHE A N 1
ATOM 1580 C CA . PHE A 1 203 ? 2.505 -13.135 4.987 1.00 90.56 203 PHE A CA 1
ATOM 1581 C C . PHE A 1 203 ? 1.186 -13.101 5.742 1.00 90.56 203 PHE A C 1
ATOM 1583 O O . PHE A 1 203 ? 0.136 -13.057 5.057 1.00 90.56 203 PHE A O 1
#

Organism: NCBI:txid2494374

Secondary structure (DSSP, 8-state):
--EEEEE-TTT-S-HHHHHHHHHTSSS--SEEEEEEEEEE--TTT--SPPPTTS-SBTTB-EEEE-GGG--EEEESS--PBPGGG--BS-S--EEEEEEEEEEEEES-HHHHHHHHHHHHHHHHTT--HHHHHHHHHTT-TTSHHHHHHHHHHTPPPS-B-S--HHHHHHHHHS-EEETTEEE--S---S-EEE--GGGTT--

Radius of gyration: 18.34 Å; chains: 1; bounding box: 45×40×46 Å